Protein AF-A0A7J7M3V5-F1 (afdb_monomer_lite)

Structure (mmCIF, N/CA/C/O backbone):
data_AF-A0A7J7M3V5-F1
#
_entry.id   AF-A0A7J7M3V5-F1
#
loop_
_atom_site.group_PDB
_atom_site.id
_atom_site.type_symbol
_atom_site.label_atom_id
_atom_site.label_alt_id
_atom_site.label_comp_id
_atom_site.label_asym_id
_atom_site.label_entity_id
_atom_site.label_seq_id
_atom_site.pdbx_PDB_ins_code
_atom_site.Cartn_x
_atom_site.Cartn_y
_atom_site.Cartn_z
_atom_site.occupancy
_atom_site.B_iso_or_equiv
_atom_site.auth_seq_id
_atom_site.auth_comp_id
_atom_site.auth_asym_id
_atom_site.auth_atom_id
_atom_site.pdbx_PDB_model_num
ATOM 1 N N . MET A 1 1 ? 12.746 -16.250 0.174 1.00 88.12 1 MET A N 1
ATOM 2 C CA . MET A 1 1 ? 12.420 -16.765 -1.182 1.00 88.12 1 MET A CA 1
ATOM 3 C C . MET A 1 1 ? 11.625 -15.703 -1.936 1.00 88.12 1 MET A C 1
ATOM 5 O O . MET A 1 1 ? 10.812 -15.040 -1.301 1.00 88.12 1 MET A O 1
ATOM 9 N N . ARG A 1 2 ? 11.863 -15.506 -3.244 1.00 88.88 2 ARG A N 1
ATOM 10 C CA . ARG A 1 2 ? 11.022 -14.647 -4.104 1.00 88.88 2 ARG A CA 1
ATOM 11 C C . ARG A 1 2 ? 9.943 -15.511 -4.752 1.00 88.88 2 ARG A C 1
ATOM 13 O O . ARG A 1 2 ? 10.275 -16.539 -5.335 1.00 88.88 2 ARG A O 1
ATOM 20 N N . VAL A 1 3 ? 8.685 -15.106 -4.641 1.00 92.25 3 VAL A N 1
ATOM 21 C CA . VAL A 1 3 ? 7.525 -15.837 -5.170 1.00 92.25 3 VAL A CA 1
ATOM 22 C C . VAL A 1 3 ? 6.591 -14.893 -5.923 1.00 92.25 3 VAL A C 1
ATOM 24 O O . VAL A 1 3 ? 6.735 -13.673 -5.834 1.00 92.25 3 VAL A O 1
ATOM 27 N N . CYS A 1 4 ? 5.649 -15.468 -6.675 1.00 93.62 4 CYS A N 1
ATOM 28 C CA . CYS A 1 4 ? 4.628 -14.745 -7.441 1.00 93.62 4 CYS A CA 1
ATOM 29 C C . CYS A 1 4 ? 5.194 -13.557 -8.249 1.00 93.62 4 CYS A C 1
ATOM 31 O O . CYS A 1 4 ? 4.749 -12.419 -8.043 1.00 93.62 4 CYS A O 1
ATOM 33 N N . PRO A 1 5 ? 6.212 -13.791 -9.107 1.00 95.12 5 PRO A N 1
ATOM 34 C CA . PRO A 1 5 ? 6.743 -12.737 -9.947 1.00 95.12 5 PRO A CA 1
ATOM 35 C C . PRO A 1 5 ? 5.681 -12.280 -10.945 1.00 95.12 5 PRO A C 1
ATOM 37 O O . PRO A 1 5 ? 4.891 -13.083 -11.448 1.00 95.12 5 PRO A O 1
ATOM 40 N N . ASP A 1 6 ? 5.697 -10.990 -11.242 1.00 95.00 6 ASP A N 1
ATOM 41 C CA . ASP A 1 6 ? 4.875 -10.404 -12.289 1.00 95.00 6 ASP A CA 1
ATOM 42 C C . ASP A 1 6 ? 5.681 -9.355 -13.048 1.00 95.00 6 ASP A C 1
ATOM 44 O O . ASP A 1 6 ? 6.531 -8.674 -12.465 1.00 95.00 6 ASP A O 1
ATOM 48 N N . PHE A 1 7 ? 5.452 -9.267 -14.355 1.00 94.31 7 PHE A N 1
ATOM 49 C CA . PHE A 1 7 ? 6.226 -8.406 -15.238 1.00 94.31 7 PHE A CA 1
ATOM 50 C C . PHE A 1 7 ? 5.337 -7.830 -16.329 1.00 94.31 7 PHE A C 1
ATOM 52 O O . PHE A 1 7 ? 4.776 -8.579 -17.129 1.00 94.31 7 PHE A O 1
ATOM 59 N N . PHE A 1 8 ? 5.195 -6.508 -16.353 1.00 92.75 8 PHE A N 1
ATOM 60 C CA . PHE A 1 8 ? 4.303 -5.842 -17.298 1.00 92.75 8 PHE A CA 1
ATOM 61 C C . PHE A 1 8 ? 4.799 -4.439 -17.675 1.00 92.75 8 PHE A C 1
ATOM 63 O O . PHE A 1 8 ? 5.537 -3.805 -16.910 1.00 92.75 8 PHE A O 1
ATOM 70 N N . PRO A 1 9 ? 4.426 -3.945 -18.869 1.00 93.12 9 PRO A N 1
ATOM 71 C CA . PRO A 1 9 ? 4.760 -2.602 -19.304 1.00 93.12 9 PRO A CA 1
ATOM 72 C C . PRO A 1 9 ? 3.818 -1.558 -18.695 1.00 93.12 9 PRO A C 1
ATOM 74 O O . PRO A 1 9 ? 2.631 -1.794 -18.477 1.00 93.12 9 PRO A O 1
ATOM 77 N N . ALA A 1 10 ? 4.351 -0.360 -18.483 1.00 90.56 10 ALA A N 1
ATOM 78 C CA . ALA A 1 10 ? 3.613 0.820 -18.065 1.00 90.56 10 ALA A CA 1
ATOM 79 C C . ALA A 1 10 ? 3.991 2.010 -18.954 1.00 90.56 10 ALA A C 1
ATOM 81 O O . ALA A 1 10 ? 5.170 2.259 -19.229 1.00 90.56 10 ALA A O 1
ATOM 82 N N . SER A 1 11 ? 2.984 2.758 -19.399 1.00 88.88 11 SER A N 1
ATOM 83 C CA . SER A 1 11 ? 3.183 3.981 -20.176 1.00 88.88 11 SER A CA 1
ATOM 84 C C . SER A 1 11 ? 3.725 5.098 -19.288 1.00 88.88 11 SER A C 1
ATOM 86 O O . SER A 1 11 ? 3.280 5.277 -18.156 1.00 88.88 11 SER A O 1
ATOM 88 N N . ILE A 1 12 ? 4.667 5.889 -19.806 1.00 88.50 12 ILE A N 1
ATOM 89 C CA . ILE A 1 12 ? 5.134 7.102 -19.113 1.00 88.50 12 ILE A CA 1
ATOM 90 C C . ILE A 1 12 ? 4.220 8.310 -19.358 1.00 88.50 12 ILE A C 1
ATOM 92 O O . ILE A 1 12 ? 4.382 9.333 -18.700 1.00 88.50 12 ILE A O 1
ATOM 96 N N . ILE A 1 13 ? 3.306 8.207 -20.328 1.00 88.00 13 ILE A N 1
ATOM 97 C CA . ILE A 1 13 ? 2.474 9.321 -20.807 1.00 88.00 13 ILE A CA 1
ATOM 98 C C . ILE A 1 13 ? 1.013 9.135 -20.383 1.00 88.00 13 ILE A C 1
ATOM 100 O O . ILE A 1 13 ? 0.341 10.103 -20.043 1.00 88.00 13 ILE A O 1
ATOM 104 N N . SER A 1 14 ? 0.514 7.897 -20.394 1.00 85.44 14 SER A N 1
ATOM 105 C CA . SER A 1 14 ? -0.897 7.578 -20.152 1.00 85.44 14 SER A CA 1
ATOM 106 C C . SER A 1 14 ? -1.094 6.763 -18.879 1.00 85.44 14 SER A C 1
ATOM 108 O O . SER A 1 14 ? -0.263 5.930 -18.535 1.00 85.44 14 SER A O 1
ATOM 110 N N . LYS A 1 15 ? -2.255 6.925 -18.233 1.00 83.31 15 LYS A N 1
ATOM 111 C CA . LYS A 1 15 ? -2.687 6.083 -17.101 1.00 83.31 15 LYS A CA 1
ATOM 112 C C . LYS A 1 15 ? -3.289 4.734 -17.532 1.00 83.31 15 LYS A C 1
ATOM 114 O O . LYS A 1 15 ? -3.612 3.908 -16.685 1.00 83.31 15 LYS A O 1
ATOM 119 N N . LEU A 1 16 ? -3.468 4.522 -18.837 1.00 83.81 16 LEU A N 1
ATOM 120 C CA . LEU A 1 16 ? -4.043 3.298 -19.390 1.00 83.81 16 LEU A CA 1
ATOM 121 C C . LEU A 1 16 ? -3.074 2.117 -19.282 1.00 83.81 16 LEU A C 1
ATOM 123 O O . LEU A 1 16 ? -1.864 2.277 -19.461 1.00 83.81 16 LEU A O 1
ATOM 127 N N . GLY A 1 17 ? -3.637 0.935 -19.022 1.00 82.31 17 GLY A N 1
ATOM 128 C CA . GLY A 1 17 ? -2.907 -0.326 -19.088 1.00 82.31 17 GLY A CA 1
ATOM 129 C C . GLY A 1 17 ? -2.447 -0.621 -20.513 1.00 82.31 17 GLY A C 1
ATOM 130 O O . GLY A 1 17 ? -3.069 -0.183 -21.481 1.00 82.31 17 GLY A O 1
ATOM 131 N N . LEU A 1 18 ? -1.349 -1.358 -20.629 1.00 85.69 18 LEU A N 1
ATOM 132 C CA . LEU A 1 18 ? -0.790 -1.781 -21.903 1.00 85.69 18 LEU A CA 1
ATOM 133 C C . LEU A 1 18 ? -0.774 -3.303 -21.965 1.00 85.69 18 LEU A C 1
ATOM 135 O O . LEU A 1 18 ? -0.514 -3.967 -20.960 1.00 85.69 18 LEU A O 1
ATOM 139 N N . ASP A 1 19 ? -1.007 -3.834 -23.161 1.00 85.19 19 ASP A N 1
ATOM 140 C CA . ASP A 1 19 ? -0.731 -5.237 -23.432 1.00 85.19 19 ASP A CA 1
ATOM 141 C C . ASP A 1 19 ? 0.772 -5.520 -23.257 1.00 85.19 19 ASP A C 1
ATOM 143 O O . ASP A 1 19 ? 1.623 -4.667 -23.540 1.00 85.19 19 ASP A O 1
ATOM 147 N N . THR A 1 20 ? 1.112 -6.717 -22.781 1.00 83.81 20 THR A N 1
ATOM 148 C CA . THR A 1 20 ? 2.501 -7.100 -22.500 1.00 83.81 20 THR A CA 1
ATOM 149 C C . THR A 1 20 ? 3.368 -7.193 -23.756 1.00 83.81 20 THR A C 1
ATOM 151 O O . THR A 1 20 ? 4.592 -7.135 -23.643 1.00 83.81 20 THR A O 1
ATOM 154 N N . SER A 1 21 ? 2.769 -7.279 -24.948 1.00 84.00 21 SER A N 1
ATOM 155 C CA . SER A 1 21 ? 3.477 -7.294 -26.228 1.00 84.00 21 SER A CA 1
ATOM 156 C C . SER A 1 21 ? 3.870 -5.903 -26.737 1.00 84.00 21 SER A C 1
ATOM 158 O O . SER A 1 21 ? 4.527 -5.803 -27.775 1.00 84.00 21 SER A O 1
ATOM 160 N N . VAL A 1 22 ? 3.438 -4.819 -26.081 1.00 86.12 22 VAL A N 1
ATOM 161 C CA . VAL A 1 22 ? 3.719 -3.451 -26.539 1.00 86.12 22 VAL A CA 1
ATOM 162 C C . VAL A 1 22 ? 5.201 -3.128 -26.353 1.00 86.12 22 VAL A C 1
ATOM 164 O O . VAL A 1 22 ? 5.742 -3.242 -25.257 1.00 86.12 22 VAL A O 1
ATOM 167 N N . ILE A 1 23 ? 5.847 -2.653 -27.422 1.00 84.19 23 ILE A N 1
ATOM 168 C CA . ILE A 1 23 ? 7.249 -2.217 -27.419 1.00 84.19 23 ILE A CA 1
ATOM 169 C C . ILE A 1 23 ? 7.314 -0.770 -27.908 1.00 84.19 23 ILE A C 1
ATOM 171 O O . ILE A 1 23 ? 6.873 -0.457 -29.012 1.00 84.19 23 ILE A O 1
ATOM 175 N N . SER A 1 24 ? 7.857 0.131 -27.087 1.00 85.19 24 SER A N 1
ATOM 176 C CA . SER A 1 24 ? 7.976 1.559 -27.406 1.00 85.19 24 SER A CA 1
ATOM 177 C C . SER A 1 24 ? 9.103 2.218 -26.601 1.00 85.19 24 SER A C 1
ATOM 179 O O . SER A 1 24 ? 9.568 1.687 -25.596 1.00 85.19 24 SER A O 1
ATOM 181 N N . SER A 1 25 ? 9.558 3.398 -27.020 1.00 85.50 25 SER A N 1
ATOM 182 C CA . SER A 1 25 ? 10.456 4.233 -26.210 1.00 85.50 25 SER A CA 1
ATOM 183 C C . SER A 1 25 ? 9.728 4.930 -25.053 1.00 85.50 25 SER A C 1
ATOM 185 O O . SER A 1 25 ? 10.364 5.365 -24.096 1.00 85.50 25 SER A O 1
ATOM 187 N N . SER A 1 26 ? 8.397 5.022 -25.117 1.00 90.62 26 SER A N 1
ATOM 188 C CA . SER A 1 26 ? 7.552 5.665 -24.102 1.00 90.62 26 SER A CA 1
ATOM 189 C C . SER A 1 26 ? 7.003 4.692 -23.052 1.00 90.62 26 SER A C 1
ATOM 191 O O . SER A 1 26 ? 6.038 5.016 -22.358 1.00 90.62 26 SER A O 1
ATOM 193 N N . ILE A 1 27 ? 7.596 3.503 -22.922 1.00 92.44 27 ILE A N 1
ATOM 194 C CA . ILE A 1 27 ? 7.217 2.523 -21.900 1.00 92.44 27 ILE A CA 1
ATOM 195 C C . ILE A 1 27 ? 8.363 2.268 -20.930 1.00 92.44 27 ILE A C 1
ATOM 197 O O . ILE A 1 27 ? 9.543 2.289 -21.281 1.00 92.44 27 ILE A O 1
ATOM 201 N N . LYS A 1 28 ? 7.991 1.988 -19.689 1.00 93.62 28 LYS A N 1
ATOM 202 C CA . LYS A 1 28 ? 8.854 1.353 -18.697 1.00 93.62 28 LYS A CA 1
ATOM 203 C C . LYS A 1 28 ? 8.293 -0.020 -18.383 1.00 93.62 28 LYS A C 1
ATOM 205 O O . LYS A 1 28 ? 7.146 -0.310 -18.701 1.00 93.62 28 LYS A O 1
ATOM 210 N N . HIS A 1 29 ? 9.113 -0.856 -17.772 1.00 94.00 29 HIS A N 1
ATOM 211 C CA . HIS A 1 29 ? 8.675 -2.154 -17.290 1.00 94.00 29 HIS A CA 1
ATOM 212 C C . HIS A 1 29 ? 8.703 -2.165 -15.778 1.00 94.00 29 HIS A C 1
ATOM 214 O O . HIS A 1 29 ? 9.618 -1.612 -15.159 1.00 94.00 29 HIS A O 1
ATOM 220 N N . GLU A 1 30 ? 7.700 -2.806 -15.208 1.00 93.94 30 GLU A N 1
ATOM 221 C CA . GLU A 1 30 ? 7.624 -3.067 -13.789 1.00 93.94 30 GLU A CA 1
ATOM 222 C C . GLU A 1 30 ? 7.911 -4.541 -13.539 1.00 93.94 30 GLU A C 1
ATOM 224 O O . GLU A 1 30 ? 7.288 -5.413 -14.140 1.00 93.94 30 GLU A O 1
ATOM 229 N N . LEU A 1 31 ? 8.877 -4.814 -12.664 1.00 94.25 31 LEU A N 1
ATOM 230 C CA . LEU A 1 31 ? 9.130 -6.153 -12.148 1.00 94.25 31 LEU A CA 1
ATOM 231 C C . LEU A 1 31 ? 8.701 -6.191 -10.693 1.00 94.25 31 LEU A C 1
ATOM 233 O O . LEU A 1 31 ? 9.311 -5.530 -9.845 1.00 94.25 31 LEU A O 1
ATOM 237 N N . LYS A 1 32 ? 7.687 -7.004 -10.419 1.00 94.50 32 LYS A N 1
ATOM 238 C CA . LYS A 1 32 ? 7.135 -7.214 -9.091 1.00 94.50 32 LYS A CA 1
ATOM 239 C C . LYS A 1 32 ? 7.456 -8.612 -8.586 1.00 94.50 32 LYS A C 1
ATOM 241 O O . LYS A 1 32 ? 7.406 -9.584 -9.334 1.00 94.50 32 LYS A O 1
ATOM 246 N N . VAL A 1 33 ? 7.746 -8.716 -7.292 1.00 93.56 33 VAL A N 1
ATOM 247 C CA . VAL A 1 33 ? 7.926 -9.979 -6.571 1.00 93.56 33 VAL A CA 1
ATOM 248 C C . VAL A 1 33 ? 7.316 -9.904 -5.175 1.00 93.56 33 VAL A C 1
ATOM 250 O O . VAL A 1 33 ? 7.278 -8.846 -4.546 1.00 93.56 33 VAL A O 1
ATOM 253 N N . SER A 1 34 ? 6.881 -11.045 -4.658 1.00 93.50 34 SER A N 1
ATOM 254 C CA . SER A 1 34 ? 6.509 -11.201 -3.253 1.00 93.50 34 SER A CA 1
ATOM 255 C C . SER A 1 34 ? 7.666 -11.864 -2.502 1.00 93.50 34 SER A C 1
ATOM 257 O O . SER A 1 34 ? 8.244 -12.847 -2.972 1.00 93.50 34 SER A O 1
ATOM 259 N N . LEU A 1 35 ? 8.037 -11.328 -1.341 1.00 91.06 35 LEU A N 1
ATOM 260 C CA . LEU A 1 35 ? 9.089 -11.889 -0.496 1.00 91.06 35 LEU A CA 1
ATOM 261 C C . LEU A 1 35 ? 8.460 -12.744 0.604 1.00 91.06 35 LEU A C 1
ATOM 263 O O . LEU A 1 35 ? 7.654 -12.265 1.400 1.00 91.06 35 LEU A O 1
ATOM 267 N N . ASP A 1 36 ? 8.784 -14.033 0.609 1.00 88.44 36 ASP A N 1
ATOM 268 C CA . ASP A 1 36 ? 8.169 -15.021 1.504 1.00 88.44 36 ASP A CA 1
ATOM 269 C C . ASP A 1 36 ? 8.552 -14.848 2.983 1.00 88.44 36 ASP A C 1
ATOM 271 O O . ASP A 1 36 ? 7.752 -15.119 3.872 1.00 88.44 36 ASP A O 1
ATOM 275 N N . ASP A 1 37 ? 9.749 -14.332 3.243 1.00 87.69 37 ASP A N 1
ATOM 276 C CA . ASP A 1 37 ? 10.282 -14.063 4.583 1.00 87.69 37 ASP A CA 1
ATOM 277 C C . ASP A 1 37 ? 9.561 -12.905 5.286 1.00 87.69 37 ASP A C 1
ATOM 279 O O . ASP A 1 37 ? 9.252 -12.976 6.471 1.00 87.69 37 ASP A O 1
ATOM 283 N N . THR A 1 38 ? 9.272 -11.838 4.548 1.00 88.12 38 THR A N 1
ATOM 284 C CA . THR A 1 38 ? 8.644 -10.625 5.078 1.00 88.12 38 THR A CA 1
ATOM 285 C C . THR A 1 38 ? 7.141 -10.575 4.849 1.00 88.12 38 THR A C 1
ATOM 287 O O . THR A 1 38 ? 6.496 -9.657 5.352 1.00 88.12 38 THR A O 1
ATOM 290 N N . LYS A 1 39 ? 6.593 -11.524 4.075 1.00 91.31 39 LYS A N 1
ATOM 291 C CA . LYS A 1 39 ? 5.188 -11.559 3.638 1.00 91.31 39 LYS A CA 1
ATOM 292 C C . LYS A 1 39 ? 4.729 -10.222 3.041 1.00 91.31 39 LYS A C 1
ATOM 294 O O . LYS A 1 39 ? 3.614 -9.770 3.273 1.00 91.31 39 LYS A O 1
ATOM 299 N N . ARG A 1 40 ? 5.616 -9.579 2.275 1.00 90.88 40 ARG A N 1
ATOM 300 C CA . ARG A 1 40 ? 5.407 -8.271 1.633 1.00 90.88 40 ARG A CA 1
ATO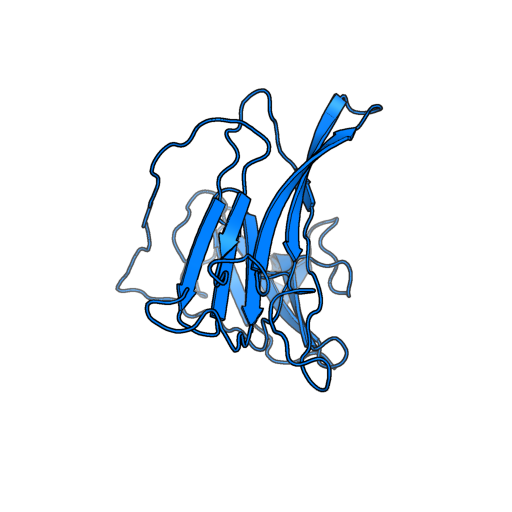M 301 C C . ARG A 1 40 ? 5.726 -8.336 0.150 1.00 90.88 40 ARG A C 1
ATOM 303 O O . ARG A 1 40 ? 6.481 -9.201 -0.296 1.00 90.88 40 ARG A O 1
ATOM 310 N N . GLU A 1 41 ? 5.181 -7.389 -0.600 1.00 91.56 41 GLU A N 1
ATOM 311 C CA . GLU A 1 41 ? 5.383 -7.287 -2.044 1.00 91.56 41 GLU A CA 1
ATOM 312 C C . GLU A 1 41 ? 6.134 -6.028 -2.413 1.00 91.56 41 GLU A C 1
ATOM 314 O O . GLU A 1 41 ? 5.887 -4.957 -1.860 1.00 91.56 41 GLU A O 1
ATOM 319 N N . TYR A 1 42 ? 7.047 -6.182 -3.361 1.00 92.62 42 TYR A N 1
ATOM 320 C CA . TYR A 1 42 ? 7.920 -5.119 -3.808 1.00 92.62 42 TYR A CA 1
ATOM 321 C C . TYR A 1 42 ? 7.923 -5.088 -5.319 1.00 92.62 42 TYR A C 1
ATOM 323 O O . TYR A 1 42 ? 7.881 -6.132 -5.974 1.00 92.62 42 TYR A O 1
ATOM 331 N N . TYR A 1 43 ? 8.018 -3.889 -5.864 1.00 93.19 43 TYR A N 1
ATOM 332 C CA . TYR A 1 43 ? 8.183 -3.700 -7.288 1.00 93.19 43 TYR A CA 1
ATOM 333 C C . TYR A 1 43 ? 9.342 -2.757 -7.570 1.00 93.19 43 TYR A C 1
ATOM 335 O O . TYR A 1 43 ? 9.723 -1.902 -6.763 1.00 93.19 43 TYR A O 1
ATOM 343 N N . THR A 1 44 ? 9.908 -2.939 -8.752 1.00 94.38 44 THR A N 1
ATOM 344 C CA . THR A 1 44 ? 10.913 -2.051 -9.315 1.00 94.38 44 THR A CA 1
ATOM 345 C C . THR A 1 44 ? 10.454 -1.573 -10.675 1.00 94.38 44 THR A C 1
ATOM 347 O O . THR A 1 44 ? 9.789 -2.316 -11.389 1.00 94.38 44 THR A O 1
ATOM 350 N N . ILE A 1 45 ? 10.840 -0.351 -11.033 1.00 93.25 45 ILE A N 1
ATOM 351 C CA . ILE A 1 45 ? 10.575 0.214 -12.357 1.00 93.25 45 ILE A CA 1
ATOM 352 C C . ILE A 1 45 ? 11.903 0.330 -13.097 1.00 93.25 45 ILE A C 1
ATOM 354 O O . ILE A 1 45 ? 12.884 0.849 -12.554 1.00 93.25 45 ILE A O 1
ATOM 358 N N . GLY A 1 46 ? 11.932 -0.109 -14.350 1.00 93.38 46 GLY A N 1
ATOM 359 C CA . GLY A 1 46 ? 13.153 -0.174 -15.137 1.00 93.38 46 GLY A CA 1
ATOM 360 C C . GLY A 1 46 ? 12.922 -0.235 -16.639 1.00 93.38 46 GLY A C 1
ATOM 361 O O . GLY A 1 46 ? 11.825 0.011 -17.144 1.00 93.38 46 GLY A O 1
ATOM 362 N N . ILE A 1 47 ? 14.003 -0.544 -17.350 1.00 93.50 47 ILE A N 1
ATOM 363 C CA . ILE A 1 47 ? 14.023 -0.704 -18.805 1.00 93.50 47 ILE A CA 1
ATOM 364 C C . ILE A 1 47 ? 14.246 -2.179 -19.117 1.00 93.50 47 ILE A C 1
ATOM 366 O O . ILE A 1 47 ? 15.140 -2.813 -18.550 1.00 93.50 47 ILE A O 1
ATOM 370 N N . TYR A 1 48 ? 13.450 -2.710 -20.040 1.00 93.81 48 TYR A N 1
ATOM 371 C CA . TYR A 1 48 ? 13.609 -4.059 -20.558 1.00 93.81 48 TYR A CA 1
ATOM 372 C C . TYR A 1 48 ? 14.212 -4.022 -21.958 1.00 93.81 48 TYR A C 1
ATOM 374 O O . TYR A 1 48 ? 13.690 -3.381 -22.868 1.00 93.81 48 TYR A O 1
ATOM 382 N N . TYR A 1 49 ? 15.342 -4.702 -22.123 1.00 92.31 49 TYR A N 1
ATOM 383 C CA . TYR A 1 49 ? 16.037 -4.831 -23.394 1.00 92.31 49 TYR A CA 1
ATOM 384 C C . TYR A 1 49 ? 15.658 -6.164 -24.040 1.00 92.31 49 TYR A C 1
ATOM 386 O O . TYR A 1 49 ? 16.348 -7.158 -23.822 1.00 92.31 49 TYR A O 1
ATOM 394 N N . HIS A 1 50 ? 14.602 -6.168 -24.858 1.00 89.88 50 HIS A N 1
ATOM 395 C CA . HIS A 1 50 ? 14.047 -7.371 -25.500 1.00 89.88 50 HIS A CA 1
ATOM 396 C C . HIS A 1 50 ? 15.102 -8.226 -26.222 1.00 89.88 50 HIS A C 1
ATOM 398 O O . HIS A 1 50 ? 15.140 -9.437 -26.053 1.00 89.88 50 HIS A O 1
ATOM 404 N N . VAL A 1 51 ? 16.022 -7.600 -26.970 1.00 91.88 51 VAL A N 1
ATOM 405 C CA . VAL A 1 51 ? 17.079 -8.316 -27.719 1.00 91.88 51 VAL A CA 1
ATOM 406 C C . VAL A 1 51 ? 18.040 -9.073 -26.796 1.00 91.88 51 VAL A C 1
ATOM 408 O O . VAL A 1 51 ? 18.571 -10.112 -27.170 1.00 91.88 51 VAL A O 1
ATOM 411 N N . LYS A 1 52 ? 18.292 -8.541 -25.596 1.00 94.69 52 LYS A N 1
ATOM 412 C CA . LYS A 1 52 ? 19.221 -9.128 -24.618 1.00 94.69 52 LYS A CA 1
ATOM 413 C C . LYS A 1 52 ? 18.504 -9.954 -23.551 1.00 94.69 52 LYS A C 1
ATOM 415 O O . LYS A 1 52 ? 19.178 -10.421 -22.640 1.00 94.69 52 LYS A O 1
ATOM 420 N N . ASP A 1 53 ? 17.175 -10.027 -23.626 1.00 93.94 53 ASP A N 1
ATOM 421 C CA . ASP A 1 53 ? 16.290 -10.553 -22.590 1.00 93.94 53 ASP A CA 1
ATOM 422 C C . ASP A 1 53 ? 16.707 -10.114 -21.173 1.00 93.94 53 ASP A C 1
ATOM 424 O O . ASP A 1 53 ? 16.949 -10.909 -20.266 1.00 93.94 53 ASP A O 1
ATOM 428 N N . LYS A 1 54 ? 16.906 -8.799 -21.004 1.00 95.25 54 LYS A N 1
ATOM 429 C CA . LYS A 1 54 ? 17.481 -8.239 -19.775 1.00 95.25 54 LYS A CA 1
ATOM 430 C C . LYS A 1 54 ? 16.669 -7.072 -19.249 1.00 95.25 54 LYS A C 1
ATOM 432 O O . LYS A 1 54 ? 16.552 -6.040 -19.909 1.00 95.25 54 LYS A O 1
ATOM 437 N N . TYR A 1 55 ? 16.191 -7.205 -18.017 1.00 94.38 55 TYR A N 1
ATOM 438 C CA . TYR A 1 55 ? 15.606 -6.114 -17.246 1.00 94.38 55 TYR A CA 1
ATOM 439 C C . TYR A 1 55 ? 16.677 -5.402 -16.412 1.00 94.38 55 TYR A C 1
ATOM 441 O O . TYR A 1 55 ? 17.495 -6.044 -15.750 1.00 94.38 55 TYR A O 1
ATOM 449 N N . ILE A 1 56 ? 16.681 -4.069 -16.455 1.00 93.50 56 ILE A N 1
ATOM 450 C CA . ILE A 1 56 ? 17.573 -3.229 -15.654 1.00 93.50 56 ILE A CA 1
ATOM 451 C C . ILE A 1 56 ? 16.714 -2.245 -14.848 1.00 93.50 56 ILE A C 1
ATOM 453 O O . ILE A 1 56 ? 16.106 -1.355 -15.455 1.00 93.50 56 ILE A O 1
ATOM 457 N N . PRO A 1 57 ? 16.650 -2.376 -13.507 1.00 93.12 57 PRO A N 1
ATOM 458 C CA . PRO A 1 57 ? 15.923 -1.432 -12.669 1.00 93.12 57 PRO A CA 1
ATOM 459 C C . PRO A 1 57 ? 16.575 -0.049 -12.740 1.00 93.12 57 PRO A C 1
ATOM 461 O O . PRO A 1 57 ? 17.795 0.084 -12.863 1.00 93.12 57 PRO A O 1
ATOM 464 N N . HIS A 1 58 ? 15.756 0.995 -12.664 1.00 90.12 58 HIS A N 1
ATOM 465 C CA . HIS A 1 58 ? 16.249 2.365 -12.636 1.00 90.12 58 HIS A CA 1
ATOM 466 C C . HIS A 1 58 ? 17.048 2.639 -11.352 1.00 90.12 58 HIS A C 1
ATOM 468 O O . HIS A 1 58 ? 16.807 2.026 -10.307 1.00 90.12 58 HIS A O 1
ATOM 474 N N . SER A 1 59 ? 17.969 3.604 -11.401 1.00 79.25 59 SER A N 1
ATOM 475 C CA . SER A 1 59 ? 18.704 4.037 -10.211 1.00 79.25 59 SER A CA 1
ATOM 476 C C . SER A 1 59 ? 17.733 4.465 -9.098 1.00 79.25 59 SER A C 1
ATOM 478 O O . SER A 1 59 ? 16.741 5.159 -9.340 1.00 79.25 59 SER A O 1
ATOM 480 N N . GLY A 1 60 ? 17.987 3.979 -7.878 1.00 75.12 60 GLY A N 1
ATOM 481 C CA . GLY A 1 60 ? 17.122 4.182 -6.708 1.00 75.12 60 GLY A CA 1
ATOM 482 C C . GLY A 1 60 ? 15.942 3.207 -6.581 1.00 75.12 60 GLY A C 1
ATOM 483 O O . GLY A 1 60 ? 15.256 3.226 -5.562 1.00 75.12 60 GLY A O 1
ATOM 484 N N . SER A 1 61 ? 15.705 2.334 -7.565 1.00 76.00 61 SER A N 1
ATOM 485 C CA . SER A 1 61 ? 14.677 1.293 -7.493 1.00 76.00 61 SER A CA 1
ATOM 486 C C . SER A 1 61 ? 15.262 -0.001 -6.918 1.00 76.00 61 SER A C 1
ATOM 488 O O . SER A 1 61 ? 15.759 -0.847 -7.658 1.00 76.00 61 SER A O 1
ATOM 490 N N . MET A 1 62 ? 15.227 -0.142 -5.592 1.00 75.62 62 MET A N 1
ATOM 491 C CA . MET A 1 62 ? 15.797 -1.297 -4.885 1.00 75.62 62 MET A CA 1
ATOM 492 C C . MET A 1 62 ? 14.854 -2.508 -4.902 1.00 75.62 62 MET A C 1
ATOM 494 O O . MET A 1 62 ? 13.647 -2.355 -4.739 1.00 75.62 62 MET A O 1
ATOM 498 N N . ASP A 1 63 ? 15.405 -3.713 -5.053 1.00 68.81 63 ASP A N 1
ATOM 499 C CA . ASP A 1 63 ? 14.675 -4.990 -5.141 1.00 68.81 63 ASP A CA 1
ATOM 500 C C . ASP A 1 63 ? 14.697 -5.800 -3.824 1.00 68.81 63 ASP A C 1
ATOM 502 O O . ASP A 1 63 ? 14.561 -7.029 -3.809 1.00 68.81 63 ASP A O 1
ATOM 506 N N . ASN A 1 64 ? 14.899 -5.109 -2.703 1.00 70.19 64 ASN A N 1
ATOM 507 C CA . ASN A 1 64 ? 14.995 -5.668 -1.356 1.00 70.19 64 ASN A CA 1
ATOM 508 C C . ASN A 1 64 ? 13.970 -5.001 -0.413 1.00 70.19 64 ASN A C 1
ATOM 510 O O . ASN A 1 64 ? 13.058 -4.309 -0.860 1.00 70.19 64 ASN A O 1
ATOM 514 N N . ASN A 1 65 ? 14.119 -5.175 0.904 1.00 71.31 65 ASN A N 1
ATOM 515 C CA . ASN A 1 65 ? 13.158 -4.676 1.898 1.00 71.31 65 ASN A CA 1
ATOM 516 C C . ASN A 1 65 ? 12.964 -3.146 1.924 1.00 71.31 65 ASN A C 1
ATOM 518 O O . ASN A 1 65 ? 11.990 -2.685 2.528 1.00 71.31 65 ASN A O 1
ATOM 522 N N . SER A 1 66 ? 13.846 -2.370 1.282 1.00 75.50 66 SER A N 1
ATOM 523 C CA . SER A 1 66 ? 13.710 -0.918 1.088 1.00 75.50 66 SER A CA 1
ATOM 524 C C . SER A 1 66 ? 13.117 -0.531 -0.273 1.00 75.50 66 SER A C 1
ATOM 526 O O . SER A 1 66 ? 13.064 0.651 -0.607 1.00 75.50 66 SER A O 1
ATOM 528 N N . GLY A 1 67 ? 12.679 -1.509 -1.069 1.00 80.69 67 GLY A N 1
ATOM 529 C CA . GLY A 1 67 ? 11.972 -1.292 -2.326 1.00 80.69 67 GLY A CA 1
ATOM 530 C C . GLY A 1 67 ? 10.583 -0.680 -2.137 1.00 80.69 67 GLY A C 1
ATOM 531 O O . GLY A 1 67 ? 10.027 -0.645 -1.035 1.00 80.69 67 GLY A O 1
ATOM 532 N N . ARG A 1 68 ? 10.002 -0.206 -3.242 1.00 88.38 68 ARG A N 1
ATOM 533 C CA . ARG A 1 68 ? 8.632 0.324 -3.257 1.00 88.38 68 ARG A CA 1
ATOM 534 C C . ARG A 1 68 ? 7.624 -0.814 -3.177 1.00 88.38 68 ARG A C 1
ATOM 536 O O . ARG A 1 68 ? 7.885 -1.900 -3.687 1.00 88.38 68 ARG A O 1
ATOM 543 N N . ARG A 1 69 ? 6.475 -0.549 -2.559 1.00 92.50 69 ARG A N 1
ATOM 544 C CA . ARG A 1 69 ? 5.371 -1.504 -2.399 1.00 92.50 69 ARG A CA 1
ATOM 545 C C . ARG A 1 69 ? 4.098 -0.905 -2.967 1.00 92.50 69 ARG A C 1
ATOM 547 O O . ARG A 1 69 ? 3.949 0.315 -2.944 1.00 92.50 69 ARG A O 1
ATOM 554 N N . TYR A 1 70 ? 3.195 -1.743 -3.466 1.00 92.69 70 TYR A N 1
ATOM 555 C CA . TYR A 1 70 ? 1.854 -1.273 -3.829 1.00 92.69 70 TYR A CA 1
ATOM 556 C C . TYR A 1 70 ? 1.062 -0.863 -2.594 1.00 92.69 70 TYR A C 1
ATOM 558 O O . TYR A 1 70 ? 0.378 0.153 -2.601 1.00 92.69 70 TYR A O 1
ATOM 566 N N . ASP A 1 71 ? 1.211 -1.643 -1.526 1.00 95.25 71 ASP A N 1
ATOM 567 C CA . ASP A 1 71 ? 0.490 -1.474 -0.279 1.00 95.25 71 ASP A CA 1
ATOM 568 C C . ASP A 1 71 ? 1.444 -1.668 0.907 1.00 95.25 71 ASP A C 1
ATOM 570 O O . ASP A 1 71 ? 2.349 -2.512 0.885 1.00 95.25 71 ASP A O 1
ATOM 574 N N . TYR A 1 72 ? 1.276 -0.835 1.929 1.00 93.94 72 TYR A N 1
ATOM 575 C CA . TYR A 1 72 ? 2.139 -0.794 3.106 1.00 93.94 72 TYR A CA 1
ATOM 576 C C . TYR A 1 72 ? 1.557 -1.529 4.321 1.00 93.94 72 TYR A C 1
ATOM 578 O O . TYR A 1 72 ? 2.187 -1.515 5.377 1.00 93.94 72 TYR A O 1
ATOM 586 N N . GLY A 1 73 ? 0.399 -2.176 4.176 1.00 93.88 73 GLY A N 1
ATOM 587 C CA . GLY A 1 73 ? -0.257 -3.020 5.169 1.00 93.88 73 GLY A CA 1
ATOM 588 C C . GLY A 1 73 ? -0.259 -4.512 4.807 1.00 93.88 73 GLY A C 1
ATOM 589 O O . GLY A 1 73 ? 0.773 -5.084 4.450 1.00 93.88 73 GLY A O 1
ATOM 590 N N . LYS A 1 74 ? -1.411 -5.172 4.978 1.00 93.69 74 LYS A N 1
ATOM 591 C CA . LYS A 1 74 ? -1.628 -6.618 4.794 1.00 93.69 74 LYS A CA 1
ATOM 592 C C . LYS A 1 74 ? -2.002 -6.935 3.342 1.00 93.69 74 LYS A C 1
ATOM 594 O O . LYS A 1 74 ? -3.174 -7.128 3.030 1.00 93.69 74 LYS A O 1
ATOM 599 N N . PHE A 1 75 ? -0.997 -7.022 2.473 1.00 94.00 75 PHE A N 1
ATOM 600 C CA . PHE A 1 75 ? -1.168 -7.267 1.038 1.00 94.00 75 PHE A CA 1
ATOM 601 C C . PHE A 1 75 ? -0.076 -8.203 0.500 1.00 94.00 75 PHE A C 1
ATOM 603 O O . PHE A 1 75 ? 1.113 -7.979 0.744 1.00 94.00 75 PHE A O 1
ATOM 610 N N . TYR A 1 76 ? -0.471 -9.279 -0.191 1.00 94.56 76 TYR A N 1
ATOM 611 C CA . TYR A 1 76 ? 0.450 -10.325 -0.638 1.00 94.56 76 TYR A CA 1
ATOM 612 C C . TYR A 1 76 ? -0.066 -11.114 -1.848 1.00 94.56 76 TYR A C 1
ATOM 614 O O . TYR A 1 76 ? -1.271 -11.231 -2.053 1.00 94.56 76 TYR A O 1
ATOM 622 N N . ALA A 1 77 ? 0.865 -11.710 -2.597 1.00 93.00 77 ALA A N 1
ATOM 623 C CA . ALA A 1 77 ? 0.632 -12.525 -3.790 1.00 93.00 77 ALA A CA 1
ATOM 624 C C . ALA A 1 77 ? -0.243 -11.856 -4.874 1.00 93.00 77 ALA A C 1
ATOM 626 O O . ALA A 1 77 ? -1.003 -12.531 -5.566 1.00 93.00 77 ALA A O 1
ATOM 627 N N . SER A 1 78 ? -0.122 -10.537 -5.057 1.00 92.44 78 SER A N 1
ATOM 628 C CA . SER A 1 78 ? -0.843 -9.813 -6.107 1.00 92.44 78 SER A CA 1
ATOM 629 C C . SER A 1 78 ? -0.420 -10.236 -7.511 1.00 92.44 78 SER A C 1
ATOM 631 O O . SER A 1 78 ? 0.718 -10.652 -7.751 1.00 92.44 78 SER A O 1
ATOM 633 N N . LYS A 1 79 ? -1.344 -10.098 -8.460 1.00 90.38 79 LYS A N 1
ATOM 634 C CA . LYS A 1 79 ? -1.089 -10.317 -9.878 1.00 90.38 79 LYS A CA 1
ATOM 635 C C . LYS A 1 79 ? -1.888 -9.320 -10.702 1.00 90.38 79 LYS A C 1
ATOM 637 O O . LYS A 1 79 ? -3.090 -9.165 -10.490 1.00 90.38 79 LYS A O 1
ATOM 642 N N . ALA A 1 80 ? -1.220 -8.654 -11.629 1.00 87.00 80 ALA A N 1
ATOM 643 C CA . ALA A 1 80 ? -1.853 -7.803 -12.609 1.00 87.00 80 ALA A CA 1
ATOM 644 C C . ALA A 1 80 ? -2.406 -8.651 -13.761 1.00 87.00 80 ALA A C 1
ATOM 646 O O . ALA A 1 80 ? -1.833 -9.662 -14.172 1.00 87.00 80 ALA A O 1
ATOM 647 N N . CYS A 1 81 ? -3.541 -8.220 -14.295 1.00 82.62 81 CYS A N 1
ATOM 648 C CA . CYS A 1 81 ? -4.072 -8.704 -15.559 1.00 82.62 81 CYS A CA 1
ATOM 649 C C . CYS A 1 81 ? -4.463 -7.496 -16.408 1.00 82.62 81 CYS A C 1
ATOM 651 O O . CYS A 1 81 ? -4.963 -6.495 -15.887 1.00 82.62 81 CYS A O 1
ATOM 653 N N . PHE A 1 82 ? -4.186 -7.581 -17.705 1.00 80.12 82 PHE A N 1
ATOM 654 C CA . PHE A 1 82 ? -4.632 -6.583 -18.664 1.00 80.12 82 PHE A CA 1
ATOM 655 C C . PHE A 1 82 ? -6.080 -6.894 -19.057 1.00 80.12 82 PHE A C 1
ATOM 657 O O . PHE A 1 82 ? -6.397 -8.024 -19.421 1.00 80.12 82 PHE A O 1
ATOM 664 N N . ASP A 1 83 ? -6.953 -5.898 -18.938 1.00 78.50 83 ASP A N 1
ATOM 665 C CA . ASP A 1 83 ? -8.365 -5.980 -19.312 1.00 78.50 83 ASP A CA 1
ATOM 666 C C . ASP A 1 83 ? -8.561 -5.144 -20.584 1.00 78.50 83 ASP A C 1
ATOM 668 O O . ASP A 1 83 ? -8.608 -3.914 -20.519 1.00 78.50 83 ASP A O 1
ATOM 672 N N . SER A 1 84 ? -8.626 -5.810 -21.743 1.00 74.56 84 SER A N 1
ATOM 673 C CA . SER A 1 84 ? -8.763 -5.161 -23.056 1.00 74.56 84 SER A CA 1
ATOM 674 C C . SER A 1 84 ? -10.085 -4.417 -23.220 1.00 74.56 84 SER A C 1
ATOM 676 O O . SER A 1 84 ? -10.166 -3.461 -23.991 1.00 74.56 84 SER A O 1
ATOM 678 N N . ASP A 1 85 ? -11.113 -4.838 -22.481 1.00 72.31 85 ASP A N 1
ATOM 679 C CA . ASP A 1 85 ? -12.479 -4.340 -22.621 1.00 72.31 85 ASP A CA 1
ATOM 680 C C . ASP A 1 85 ? -12.725 -3.109 -21.738 1.00 72.31 85 ASP A C 1
ATOM 682 O O . ASP A 1 85 ? -13.756 -2.437 -21.848 1.00 72.31 85 ASP A O 1
ATOM 686 N N . LYS A 1 86 ? -11.774 -2.780 -20.851 1.00 63.91 86 LYS A N 1
ATOM 687 C CA . LYS A 1 86 ? -11.845 -1.626 -19.953 1.00 63.91 86 LYS A CA 1
ATOM 688 C C . LYS A 1 86 ? -10.544 -0.836 -19.950 1.00 63.91 86 LYS A C 1
ATOM 690 O O . LYS A 1 86 ? -9.669 -1.030 -19.108 1.00 63.91 86 LYS A O 1
ATOM 695 N N . ASN A 1 87 ? -10.514 0.205 -20.777 1.00 54.81 87 ASN A N 1
ATOM 696 C CA . ASN A 1 87 ? -9.611 1.337 -20.585 1.00 54.81 87 ASN A CA 1
ATOM 697 C C . ASN A 1 87 ? -10.005 2.074 -19.293 1.00 54.81 87 ASN A C 1
ATOM 699 O O . ASN A 1 87 ? -10.919 2.898 -19.275 1.00 54.81 87 ASN A O 1
ATOM 703 N N . ARG A 1 88 ? -9.382 1.702 -18.168 1.00 49.62 88 ARG A N 1
ATOM 704 C CA . ARG A 1 88 ? -9.692 2.257 -16.844 1.00 49.62 88 ARG A CA 1
ATOM 705 C C . ARG A 1 88 ? -9.249 3.721 -16.741 1.00 49.62 88 ARG A C 1
ATOM 707 O O . ARG A 1 88 ? -8.120 4.004 -16.364 1.00 49.62 88 ARG A O 1
ATOM 714 N N . GLU A 1 89 ? -10.190 4.637 -16.930 1.00 42.78 89 GLU A N 1
ATOM 715 C CA . GLU A 1 89 ? -10.219 5.914 -16.216 1.00 42.78 89 GLU A CA 1
ATOM 716 C C . GLU A 1 89 ? -11.434 5.910 -15.285 1.00 42.78 89 GLU A C 1
ATOM 718 O O . GLU A 1 89 ? -12.583 5.846 -15.717 1.00 42.78 89 GLU A O 1
ATOM 723 N N . LYS A 1 90 ? -11.189 5.929 -13.974 1.00 40.84 90 LYS A N 1
ATOM 724 C CA . LYS A 1 90 ? -12.221 6.251 -12.985 1.00 40.84 90 LYS A CA 1
ATOM 725 C C . LYS A 1 90 ? -11.649 7.274 -12.023 1.00 40.84 90 LYS A C 1
ATOM 727 O O . LYS A 1 90 ? -11.056 6.917 -11.009 1.00 40.84 90 LYS A O 1
ATOM 732 N N . GLU A 1 91 ? -11.837 8.546 -12.350 1.00 35.19 91 GLU A N 1
ATOM 733 C CA . GLU A 1 91 ? -11.634 9.623 -11.392 1.00 35.19 91 GLU A CA 1
ATOM 734 C C . GLU A 1 91 ? -12.829 9.666 -10.439 1.00 35.19 91 GLU A C 1
ATOM 736 O O . GLU A 1 91 ? -13.966 9.917 -10.833 1.00 35.19 91 GLU A O 1
ATOM 741 N N . ALA A 1 92 ? -12.575 9.399 -9.163 1.00 35.78 92 ALA A N 1
ATOM 742 C CA . ALA A 1 92 ? -13.519 9.685 -8.095 1.00 35.78 92 ALA A CA 1
ATOM 743 C C . ALA A 1 92 ? -12.895 10.773 -7.222 1.00 35.78 92 ALA A C 1
ATOM 745 O O . ALA A 1 92 ? -12.166 10.469 -6.281 1.00 35.78 92 ALA A O 1
ATOM 746 N N . SER A 1 93 ? -13.157 12.040 -7.556 1.00 36.38 93 SER A N 1
ATOM 747 C CA . SER A 1 93 ? -12.697 13.187 -6.770 1.00 36.38 93 SER A CA 1
ATOM 748 C C . SER A 1 93 ? -13.882 14.035 -6.311 1.00 36.38 93 SER A C 1
ATOM 750 O O . SER A 1 93 ? -14.633 14.588 -7.115 1.00 36.38 93 SER A O 1
ATOM 752 N N . LYS A 1 94 ? -14.046 14.154 -4.990 1.00 37.31 94 LYS A N 1
ATOM 753 C CA . LYS A 1 94 ? -14.776 15.256 -4.351 1.00 37.31 94 LYS A CA 1
ATOM 754 C C . LYS A 1 94 ? -13.785 16.024 -3.478 1.00 37.31 94 LYS A C 1
ATOM 756 O O . LYS A 1 94 ? -12.963 15.427 -2.791 1.00 37.31 94 LYS A O 1
ATOM 761 N N . ARG A 1 95 ? -13.851 17.357 -3.541 1.00 36.62 95 ARG A N 1
ATOM 762 C CA . ARG A 1 95 ? -12.867 18.278 -2.948 1.00 36.62 95 ARG A CA 1
ATOM 763 C C . ARG A 1 95 ? -13.128 18.469 -1.448 1.00 36.62 95 ARG A C 1
ATOM 765 O O . ARG A 1 95 ? -14.247 18.809 -1.078 1.00 36.62 95 ARG A O 1
ATOM 772 N N . GLY A 1 96 ? -12.088 18.331 -0.623 1.00 39.53 96 GLY A N 1
ATOM 773 C CA . GLY A 1 96 ? -12.073 18.694 0.804 1.00 39.53 96 GLY A CA 1
ATOM 774 C C . GLY A 1 96 ? -11.077 19.823 1.126 1.00 39.53 96 GLY A C 1
ATOM 775 O O . GLY A 1 96 ? -10.288 20.225 0.264 1.00 39.53 96 GLY A O 1
ATOM 776 N N . SER A 1 97 ? -11.145 20.363 2.347 1.00 35.38 97 SER A N 1
ATOM 777 C CA . SER A 1 97 ? -10.349 21.502 2.857 1.00 35.38 97 SER A CA 1
ATOM 778 C C . SER A 1 97 ? -9.270 21.056 3.865 1.00 35.38 97 SER A C 1
ATOM 780 O O . SER A 1 97 ? -9.384 19.988 4.454 1.00 35.38 97 SER A O 1
ATOM 782 N N . VAL A 1 98 ? -8.227 21.877 4.051 1.00 39.91 98 VAL A N 1
ATOM 783 C CA . VAL A 1 98 ? -6.948 21.553 4.726 1.00 39.91 98 VAL A CA 1
ATOM 784 C C . VAL A 1 98 ? -6.998 21.711 6.261 1.00 39.91 98 VAL A C 1
ATOM 786 O O . VAL A 1 98 ? -7.454 22.734 6.761 1.00 39.91 98 VAL A O 1
ATOM 789 N N . GLY A 1 99 ? -6.446 20.730 6.988 1.00 40.78 99 GLY A N 1
ATOM 790 C CA . GLY A 1 99 ? -6.157 20.698 8.438 1.00 40.78 99 GLY A CA 1
ATOM 791 C C . GLY A 1 99 ? -5.370 19.414 8.783 1.00 40.78 99 GLY A C 1
ATOM 792 O O . GLY A 1 99 ? -5.041 18.676 7.857 1.00 40.78 99 GLY A O 1
ATOM 793 N N . PRO A 1 100 ? -5.039 19.068 10.042 1.00 47.78 100 PRO A N 1
ATOM 794 C CA . PRO A 1 100 ? -4.767 17.668 10.372 1.00 47.78 100 PRO A CA 1
ATOM 795 C C . PRO A 1 100 ? -6.085 16.899 10.203 1.00 47.78 100 PRO A C 1
ATOM 797 O O . PRO A 1 100 ? -6.940 16.916 11.083 1.00 47.78 100 PRO A O 1
ATOM 800 N N . PHE A 1 101 ? -6.297 16.318 9.025 1.00 66.81 101 PHE A N 1
ATOM 801 C CA . PHE A 1 101 ? -7.505 15.569 8.700 1.00 66.81 101 PHE A CA 1
ATOM 802 C C . PHE A 1 101 ? -7.188 14.073 8.713 1.00 66.81 101 PHE A C 1
ATOM 804 O O . PHE A 1 101 ? -6.108 13.615 8.328 1.00 66.81 101 PHE A O 1
ATOM 811 N N . GLY A 1 102 ? -8.156 13.314 9.193 1.00 69.88 102 GLY A N 1
ATOM 812 C CA . GLY A 1 102 ? -8.111 11.871 9.249 1.00 69.88 102 GLY A CA 1
ATOM 813 C C . GLY A 1 102 ? -9.474 11.330 9.628 1.00 69.88 102 GLY A C 1
ATOM 814 O O . GLY A 1 102 ? -10.417 12.0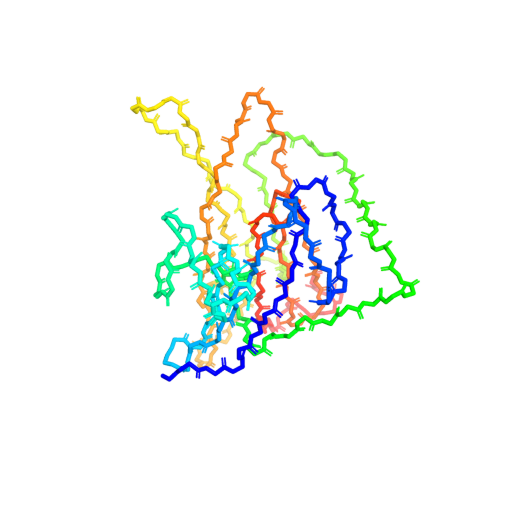88 9.857 1.00 69.88 102 GLY A O 1
ATOM 815 N N . LEU A 1 103 ? -9.580 10.014 9.644 1.00 85.44 103 LEU A N 1
ATOM 816 C CA . LEU A 1 103 ? -10.817 9.296 9.871 1.00 85.44 103 LEU A CA 1
ATOM 817 C C . LEU A 1 103 ? -10.620 8.349 11.048 1.00 85.44 103 LEU A C 1
ATOM 819 O O . LEU A 1 103 ? -9.668 7.570 11.072 1.00 85.44 103 LEU A O 1
ATOM 823 N N . PHE A 1 104 ? -11.552 8.407 11.989 1.00 89.12 104 PHE A N 1
ATOM 824 C CA . PHE A 1 104 ? -11.831 7.287 12.872 1.00 89.12 104 PHE A CA 1
ATOM 825 C C . PHE A 1 104 ? -12.787 6.379 12.108 1.00 89.12 104 PHE A C 1
ATOM 827 O O . PHE A 1 104 ? -13.842 6.830 11.661 1.00 89.12 104 PHE A O 1
ATOM 834 N N . VAL A 1 105 ? -12.384 5.137 11.879 1.00 90.81 105 VAL A N 1
ATOM 835 C CA . VAL A 1 105 ? -13.173 4.153 11.136 1.00 90.81 105 VAL A CA 1
ATOM 836 C C . VAL A 1 105 ? -13.389 2.926 11.995 1.00 90.81 105 VAL A C 1
ATOM 838 O O . VAL A 1 105 ? -12.516 2.574 12.792 1.00 90.81 105 VAL A O 1
ATOM 841 N N . LEU A 1 106 ? -14.549 2.286 11.820 1.00 91.81 106 LEU A N 1
ATOM 842 C CA . LEU A 1 106 ? -14.975 1.152 12.642 1.00 91.81 106 LEU A CA 1
ATOM 843 C C . LEU A 1 106 ? -14.800 1.486 14.128 1.00 91.81 106 LEU A C 1
ATOM 845 O O . LEU A 1 106 ? -14.063 0.814 14.851 1.00 91.8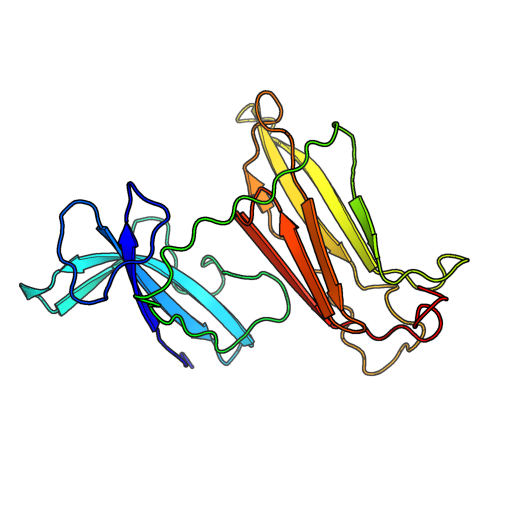1 106 LEU A O 1
ATOM 849 N N . ALA A 1 107 ? -15.418 2.597 14.534 1.00 93.12 107 ALA A N 1
ATOM 850 C CA . ALA A 1 107 ? -15.245 3.172 15.854 1.00 93.12 107 ALA A CA 1
ATOM 851 C C . ALA A 1 107 ? -16.508 2.975 16.692 1.00 93.12 107 ALA A C 1
ATOM 853 O O . ALA A 1 107 ? -17.621 3.203 16.224 1.00 93.12 107 ALA A O 1
ATOM 854 N N . SER A 1 108 ? -16.350 2.545 17.942 1.00 94.00 108 SER A N 1
ATOM 855 C CA . SER A 1 108 ? -17.484 2.416 18.853 1.00 94.00 108 SER A CA 1
ATOM 856 C C . SER A 1 108 ? -17.956 3.794 19.313 1.00 94.00 108 SER A C 1
ATOM 858 O O . SER A 1 108 ? -17.215 4.776 19.291 1.00 94.00 108 SER A O 1
ATOM 860 N N . LYS A 1 109 ? -19.205 3.883 19.781 1.00 90.69 109 LYS A N 1
ATOM 861 C CA . LYS A 1 109 ? -19.816 5.154 20.205 1.00 90.69 109 LYS A CA 1
ATOM 862 C C . LYS A 1 109 ? -18.994 5.921 21.255 1.00 90.69 109 LYS A C 1
ATOM 864 O O . LYS A 1 109 ? -18.989 7.149 21.225 1.00 90.69 109 LYS A O 1
ATOM 869 N N . GLY A 1 110 ? -18.348 5.222 22.189 1.00 90.19 110 GLY A N 1
ATOM 870 C CA . GLY A 1 110 ? -17.477 5.821 23.205 1.00 90.19 110 GLY A CA 1
ATOM 871 C C . GLY A 1 110 ? -15.998 5.850 22.813 1.00 90.19 110 GLY A C 1
ATOM 872 O O . GLY A 1 110 ? -15.164 6.164 23.659 1.00 90.19 110 GLY A O 1
ATOM 873 N N . LEU A 1 111 ? -15.670 5.526 21.555 1.00 88.62 111 LEU A N 1
ATOM 874 C CA . LEU A 1 111 ? -14.309 5.382 21.031 1.00 88.62 111 LEU A CA 1
ATOM 875 C C . LEU A 1 111 ? -13.453 4.406 21.846 1.00 88.62 111 LEU A C 1
ATOM 877 O O . LEU A 1 111 ? -12.240 4.571 21.937 1.00 88.62 111 LEU A O 1
ATOM 881 N N . GLU A 1 112 ? -14.068 3.411 22.485 1.00 93.81 112 GLU A N 1
ATOM 882 C CA . GLU A 1 112 ? -13.370 2.312 23.153 1.00 93.81 112 GLU A CA 1
ATOM 883 C C . GLU A 1 112 ? -12.596 1.462 22.142 1.00 93.81 112 GLU A C 1
ATOM 885 O O . GLU A 1 112 ? -11.456 1.079 22.408 1.00 93.81 112 GLU A O 1
ATOM 890 N N . GLU A 1 113 ? -13.205 1.235 20.976 1.00 93.81 113 GLU A N 1
ATOM 891 C CA . GLU A 1 113 ? -12.568 0.674 19.792 1.00 93.81 113 GLU A CA 1
ATOM 892 C C . GLU A 1 113 ? -12.538 1.710 18.677 1.00 93.81 113 GLU A C 1
ATOM 894 O O . GLU A 1 113 ? -13.530 2.394 18.438 1.00 93.81 113 GLU A O 1
ATOM 899 N N . GLU A 1 114 ? -11.410 1.811 17.984 1.00 92.12 114 GLU A N 1
ATOM 900 C CA . GLU A 1 114 ? -11.249 2.673 16.817 1.00 92.12 114 GLU A CA 1
ATOM 901 C C . GLU A 1 114 ? -10.079 2.207 15.950 1.00 92.12 114 GLU A C 1
ATOM 903 O O . GLU A 1 114 ? -9.058 1.716 16.441 1.00 92.12 114 GLU A O 1
ATOM 908 N N . THR A 1 115 ? -10.207 2.405 14.643 1.00 92.12 115 THR A N 1
ATOM 909 C CA . THR A 1 115 ? -9.071 2.420 13.720 1.00 92.12 115 THR A CA 1
ATOM 910 C C . THR A 1 115 ? -8.846 3.848 13.254 1.00 92.12 115 THR A C 1
ATOM 912 O O . THR A 1 115 ? -9.779 4.499 12.788 1.00 92.12 115 THR A O 1
ATOM 915 N N . VAL A 1 116 ? -7.617 4.350 13.372 1.00 91.44 116 VAL A N 1
ATOM 916 C CA . VAL A 1 116 ? -7.310 5.760 13.096 1.00 91.44 116 VAL A CA 1
ATOM 917 C C . VAL A 1 116 ? -6.471 5.879 11.835 1.00 91.44 116 VAL A C 1
ATOM 919 O O . VAL A 1 116 ? -5.355 5.368 11.770 1.00 91.44 116 VAL A O 1
ATOM 922 N N . VAL A 1 117 ? -6.988 6.601 10.842 1.00 90.38 117 VAL A N 1
ATOM 923 C CA . VAL A 1 117 ? -6.296 6.868 9.577 1.00 90.38 117 VAL A CA 1
ATOM 924 C C . VAL A 1 117 ? -6.029 8.359 9.461 1.00 90.38 117 VAL A C 1
ATOM 926 O O . VAL A 1 117 ? -6.959 9.134 9.258 1.00 90.38 117 VAL A O 1
ATOM 929 N N . ILE A 1 118 ? -4.777 8.786 9.606 1.00 87.25 118 ILE A N 1
ATOM 930 C CA . ILE A 1 118 ? -4.415 10.212 9.685 1.00 87.25 118 ILE A CA 1
ATOM 931 C C . ILE A 1 118 ? -3.199 10.538 8.826 1.00 87.25 118 ILE A C 1
ATOM 933 O O . ILE A 1 118 ? -2.344 9.687 8.589 1.00 87.25 118 ILE A O 1
ATOM 937 N N . PHE A 1 119 ? -3.077 11.807 8.442 1.00 86.00 119 PHE A N 1
ATOM 938 C CA . PHE A 1 119 ? -1.827 12.365 7.940 1.00 86.00 119 PHE A CA 1
ATOM 939 C C . PHE A 1 119 ? -1.101 13.172 9.015 1.00 86.00 119 PHE A C 1
ATOM 941 O O . PHE A 1 119 ? -1.703 13.972 9.732 1.00 86.00 119 PHE A O 1
ATOM 948 N N . ARG A 1 120 ? 0.221 13.004 9.092 1.00 82.44 120 ARG A N 1
ATOM 949 C CA . ARG A 1 120 ? 1.118 13.862 9.874 1.00 82.44 120 ARG A CA 1
ATOM 950 C C . ARG A 1 120 ? 2.122 14.530 8.950 1.00 82.44 120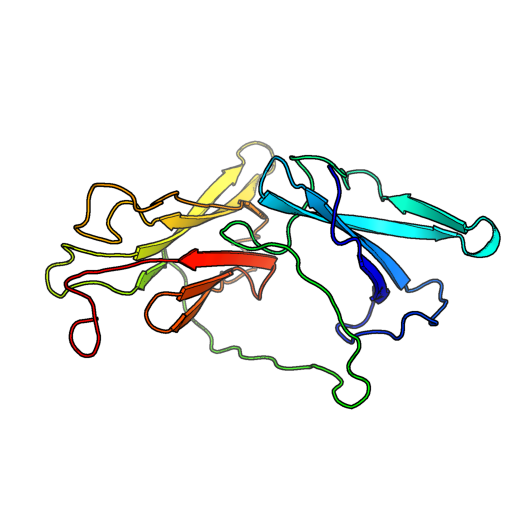 ARG A C 1
ATOM 952 O O . ARG A 1 120 ? 2.916 13.851 8.310 1.00 82.44 120 ARG A O 1
ATOM 959 N N . ASN A 1 121 ? 2.098 15.857 8.900 1.00 80.75 121 ASN A N 1
ATOM 960 C CA . ASN A 1 121 ? 2.988 16.632 8.042 1.00 80.75 121 ASN A CA 1
ATOM 961 C C . ASN A 1 121 ? 4.263 17.020 8.790 1.00 80.75 121 ASN A C 1
ATOM 963 O O . ASN A 1 121 ? 4.211 17.524 9.911 1.00 80.75 121 ASN A O 1
ATOM 967 N N . PHE A 1 122 ? 5.397 16.841 8.128 1.00 81.62 122 PHE A N 1
ATOM 968 C CA . PHE A 1 122 ? 6.719 17.231 8.589 1.00 81.62 122 PHE A CA 1
ATOM 969 C C . PHE A 1 122 ? 7.337 18.176 7.567 1.00 81.62 122 PHE A C 1
ATOM 971 O O . PHE A 1 122 ? 7.169 17.999 6.361 1.00 81.62 122 PHE A O 1
ATOM 978 N N . LYS A 1 123 ? 8.062 19.184 8.048 1.00 83.00 123 LYS A N 1
ATOM 979 C CA . LYS A 1 123 ? 8.851 20.075 7.200 1.00 83.00 123 LYS A CA 1
ATOM 980 C C . LYS A 1 123 ? 10.311 19.662 7.294 1.00 83.00 123 LYS A C 1
ATOM 982 O O . LYS A 1 123 ? 10.839 19.586 8.401 1.00 83.00 123 LYS A O 1
ATOM 987 N N . ASP A 1 124 ? 10.960 19.429 6.159 1.00 79.50 124 ASP A N 1
ATOM 988 C CA . ASP A 1 124 ? 12.408 19.263 6.122 1.00 79.50 124 ASP A CA 1
ATOM 989 C C . ASP A 1 124 ? 13.070 20.652 6.206 1.00 79.50 124 ASP A C 1
ATOM 991 O O . ASP A 1 124 ? 12.931 21.464 5.282 1.00 79.50 124 ASP A O 1
ATOM 995 N N . PRO A 1 125 ? 13.800 20.955 7.296 1.00 77.75 125 PRO A N 1
ATOM 996 C CA . PRO A 1 125 ? 14.431 22.255 7.474 1.00 77.75 125 PRO A CA 1
ATOM 997 C C . PRO A 1 125 ? 15.559 22.524 6.469 1.00 77.75 125 PRO A C 1
ATOM 999 O O . PRO A 1 125 ? 15.898 23.685 6.259 1.00 77.75 125 PRO A O 1
ATOM 1002 N N . LYS A 1 126 ? 16.145 21.491 5.844 1.00 80.38 126 LYS A N 1
ATOM 1003 C CA . LYS A 1 126 ? 17.276 21.648 4.915 1.00 80.38 126 LYS A CA 1
ATOM 1004 C C . LYS A 1 126 ? 16.829 21.932 3.488 1.00 80.38 126 LYS A C 1
ATOM 1006 O O . LYS A 1 126 ? 17.418 22.776 2.823 1.00 80.38 126 LYS A O 1
ATOM 1011 N N . SER A 1 127 ? 15.810 21.221 3.014 1.00 79.94 127 SER A N 1
ATOM 1012 C CA . SER A 1 127 ? 15.316 21.359 1.637 1.00 79.94 127 SER A CA 1
ATOM 1013 C C . SER A 1 127 ? 14.127 22.312 1.502 1.00 79.94 127 SER A C 1
ATOM 1015 O O . SER A 1 127 ? 13.709 22.601 0.384 1.00 79.94 127 SER A O 1
ATOM 1017 N N . ASN A 1 128 ? 13.560 22.784 2.622 1.00 75.00 128 ASN A N 1
ATOM 1018 C CA . ASN A 1 128 ? 12.286 23.513 2.671 1.00 75.00 128 ASN A CA 1
ATOM 1019 C C . ASN A 1 128 ? 11.119 22.731 2.024 1.00 75.00 128 ASN A C 1
ATOM 1021 O O . ASN A 1 128 ? 10.089 23.315 1.688 1.00 75.00 128 ASN A O 1
ATOM 1025 N N . SER A 1 129 ? 11.279 21.414 1.857 1.00 80.50 129 SER A N 1
ATOM 1026 C CA . SER A 1 129 ? 10.238 20.509 1.380 1.00 80.50 129 SER A CA 1
ATOM 1027 C C . SER A 1 129 ? 9.380 20.006 2.539 1.00 80.50 129 SER A C 1
ATOM 1029 O O . SER A 1 129 ? 9.714 20.181 3.715 1.00 80.50 129 SER A O 1
ATOM 1031 N N . TYR A 1 130 ? 8.256 19.384 2.204 1.00 80.38 130 TYR A N 1
ATOM 1032 C CA . TYR A 1 130 ? 7.364 18.785 3.179 1.00 80.38 130 TYR A CA 1
ATOM 1033 C C . TYR A 1 130 ? 7.138 17.314 2.853 1.00 80.38 130 TYR A C 1
ATOM 1035 O O . TYR A 1 130 ? 7.109 16.890 1.698 1.00 80.38 130 TYR A O 1
ATOM 1043 N N . VAL A 1 131 ? 6.967 16.536 3.910 1.00 83.69 131 VAL A N 1
ATOM 1044 C CA . VAL A 1 131 ? 6.696 15.108 3.839 1.00 83.69 131 VAL A CA 1
ATOM 1045 C C . VAL A 1 131 ? 5.465 14.836 4.686 1.00 83.69 131 VAL A C 1
ATOM 1047 O O . VAL A 1 131 ? 5.395 15.262 5.838 1.00 83.69 131 VAL A O 1
ATOM 1050 N N . ALA A 1 132 ? 4.494 14.127 4.128 1.00 85.25 132 ALA A N 1
ATOM 1051 C CA . ALA A 1 132 ? 3.353 13.619 4.865 1.00 85.25 132 ALA A CA 1
ATOM 1052 C C . ALA A 1 132 ? 3.610 12.159 5.235 1.00 85.25 132 ALA A C 1
ATOM 1054 O O . ALA A 1 132 ? 3.981 11.348 4.392 1.00 85.25 132 ALA A O 1
ATOM 1055 N N . LEU A 1 133 ? 3.405 11.805 6.494 1.00 86.81 133 LEU A N 1
ATOM 1056 C CA . LEU A 1 133 ? 3.289 10.424 6.936 1.00 86.81 133 LEU A CA 1
ATOM 1057 C C . LEU A 1 133 ? 1.806 10.075 6.965 1.00 86.81 133 LEU A C 1
ATOM 1059 O O . LEU A 1 133 ? 1.055 10.659 7.746 1.00 86.81 133 LEU A O 1
ATOM 1063 N N . MET A 1 134 ? 1.391 9.139 6.121 1.00 91.25 134 MET A N 1
ATOM 1064 C CA . MET A 1 134 ? 0.078 8.518 6.245 1.00 91.25 134 MET A CA 1
ATOM 1065 C C . MET A 1 134 ? 0.183 7.437 7.313 1.00 91.25 134 MET A C 1
ATOM 1067 O O . MET A 1 134 ? 1.076 6.608 7.221 1.00 91.25 134 MET A O 1
ATOM 1071 N N . CYS A 1 135 ? -0.695 7.423 8.310 1.00 89.19 135 CYS A N 1
ATOM 1072 C CA . CYS A 1 135 ? -0.731 6.389 9.343 1.00 89.19 135 CYS A CA 1
ATOM 1073 C C . CYS A 1 135 ? -2.070 5.660 9.302 1.00 89.19 135 CYS A C 1
ATOM 1075 O O . CYS A 1 135 ? -3.104 6.319 9.240 1.00 89.19 135 CYS A O 1
ATOM 1077 N N . SER A 1 136 ? -2.041 4.333 9.419 1.00 91.69 136 SER A N 1
ATOM 1078 C CA . SER A 1 136 ? -3.199 3.501 9.761 1.00 91.69 136 SER A CA 1
ATOM 1079 C C . SER A 1 136 ? -2.901 2.791 11.075 1.00 91.69 136 SER A C 1
ATOM 1081 O O . SER A 1 136 ? -2.128 1.827 11.103 1.00 91.69 136 SER A O 1
ATOM 1083 N N . ASP A 1 137 ? -3.453 3.325 12.160 1.00 89.19 137 ASP A N 1
ATOM 1084 C CA . ASP A 1 137 ? -3.250 2.860 13.528 1.00 89.19 137 ASP A CA 1
ATOM 1085 C C . ASP A 1 137 ? -4.375 1.912 13.948 1.00 89.19 137 ASP A C 1
ATOM 1087 O O . ASP A 1 137 ? -5.554 2.273 13.936 1.00 89.19 137 ASP A O 1
ATOM 1091 N N . HIS A 1 138 ? -3.987 0.689 14.315 1.00 92.50 138 HIS A N 1
ATOM 1092 C CA . HIS A 1 138 ? -4.899 -0.381 14.720 1.00 92.50 138 HIS A CA 1
ATOM 1093 C C . HIS A 1 138 ? -4.762 -0.744 16.198 1.00 92.50 138 HIS A C 1
ATOM 1095 O O . HIS A 1 138 ? -5.395 -1.706 16.640 1.00 92.50 138 HIS A O 1
ATOM 1101 N N . SER A 1 139 ? -3.956 -0.009 16.970 1.00 90.12 139 SER A N 1
ATOM 1102 C CA . SER A 1 139 ? -3.651 -0.316 18.375 1.00 90.12 139 SER A CA 1
ATOM 1103 C C . SER A 1 139 ? -4.905 -0.470 19.242 1.00 90.12 139 SER A C 1
ATOM 1105 O O . SER A 1 139 ? -4.949 -1.333 20.120 1.00 90.12 139 SER A O 1
ATOM 1107 N N . ARG A 1 140 ? -5.957 0.297 18.932 1.00 91.81 140 ARG A N 1
ATOM 1108 C CA . ARG A 1 140 ? -7.264 0.279 19.607 1.00 91.81 140 ARG A CA 1
ATOM 1109 C C . ARG A 1 140 ? -8.387 -0.304 18.746 1.00 91.81 140 ARG A C 1
ATOM 1111 O O . ARG A 1 140 ? -9.552 -0.152 19.075 1.00 91.81 140 ARG A O 1
ATOM 1118 N N . SER A 1 141 ? -8.064 -1.017 17.669 1.00 93.88 141 SER A N 1
ATOM 1119 C CA . SER A 1 141 ? -9.067 -1.531 16.717 1.00 93.88 141 SER A CA 1
ATOM 1120 C C . SER A 1 141 ? -9.964 -2.651 17.259 1.00 93.88 141 SER A C 1
ATOM 1122 O O . SER A 1 141 ? -10.931 -3.037 16.607 1.00 93.88 141 SER A O 1
ATOM 1124 N N . SER A 1 142 ? -9.628 -3.220 18.419 1.00 95.25 142 SER A N 1
ATOM 1125 C CA . SER A 1 142 ? -10.392 -4.289 19.060 1.00 95.25 142 SER A CA 1
ATOM 1126 C C . SER A 1 142 ? -10.104 -4.344 20.558 1.00 95.25 142 SER A C 1
ATOM 1128 O O . SER A 1 142 ? -8.957 -4.141 20.967 1.00 95.25 142 SER A O 1
ATOM 1130 N N . LEU A 1 143 ? -11.104 -4.707 21.360 1.00 93.50 143 LEU A N 1
ATOM 1131 C CA . LEU A 1 143 ? -10.965 -5.040 22.782 1.00 93.50 143 LEU A CA 1
ATOM 1132 C C . LEU A 1 143 ? -10.328 -6.413 23.022 1.00 93.50 143 LEU A C 1
ATOM 1134 O O . LEU A 1 143 ? -9.960 -6.735 24.146 1.00 93.50 143 LEU A O 1
ATOM 1138 N N . VAL A 1 144 ? -10.197 -7.247 21.989 1.00 91.94 144 VAL A N 1
ATOM 1139 C CA . VAL A 1 144 ? -9.481 -8.519 22.118 1.00 91.94 144 VAL A CA 1
ATOM 1140 C C . VAL A 1 144 ? -7.985 -8.223 22.240 1.00 91.94 144 VAL A C 1
ATOM 1142 O O . VAL A 1 144 ? -7.388 -7.647 21.330 1.00 91.94 144 VAL A O 1
ATOM 1145 N N . GLU A 1 145 ? -7.383 -8.580 23.372 1.00 75.88 145 GLU A N 1
ATOM 1146 C CA . GLU A 1 145 ? -5.975 -8.270 23.666 1.00 75.88 145 GLU A CA 1
ATOM 1147 C C . GLU A 1 145 ? -4.982 -9.296 23.107 1.00 75.88 145 GLU A C 1
ATOM 1149 O O . GLU A 1 145 ? -3.851 -8.935 22.794 1.00 75.88 145 GLU A O 1
ATOM 1154 N N . GLN A 1 146 ? -5.397 -10.555 22.950 1.00 82.12 146 GLN A N 1
ATOM 1155 C CA . GLN A 1 146 ? -4.532 -11.656 22.515 1.00 82.12 146 GLN A CA 1
ATOM 1156 C C . GLN A 1 146 ? -4.874 -12.110 21.090 1.00 82.12 146 GLN A C 1
ATOM 1158 O O . GLN A 1 146 ? -6.009 -11.983 20.638 1.00 82.12 146 GLN A O 1
ATOM 1163 N N . ASP A 1 147 ? -3.870 -12.615 20.372 1.00 8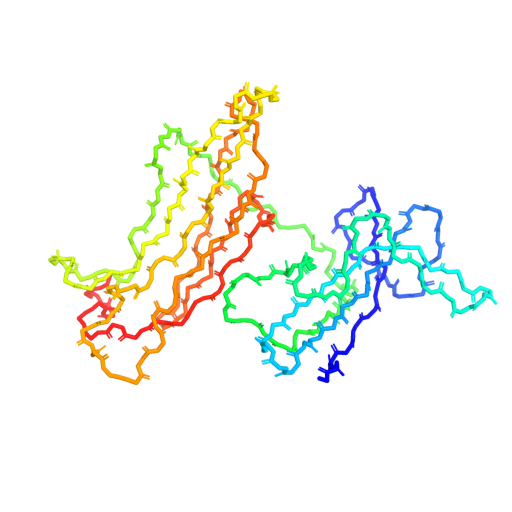4.31 147 ASP A N 1
ATOM 1164 C CA . ASP A 1 147 ? -3.977 -13.251 19.047 1.00 84.31 147 ASP A CA 1
ATOM 1165 C C . ASP A 1 147 ? -4.453 -12.375 17.872 1.00 84.31 147 ASP A C 1
ATOM 1167 O O . ASP A 1 147 ? -4.561 -12.857 16.742 1.00 84.31 147 ASP A O 1
ATOM 1171 N N . LEU A 1 148 ? -4.674 -11.074 18.084 1.00 89.62 148 LEU A N 1
ATOM 1172 C CA . LEU A 1 148 ? -4.919 -10.122 17.001 1.00 89.62 148 LEU A CA 1
ATOM 1173 C C . LEU A 1 148 ? -3.671 -9.310 16.671 1.00 89.62 148 LEU A C 1
ATOM 1175 O O . LEU A 1 148 ? -3.122 -8.592 17.503 1.00 89.62 148 LEU A O 1
ATOM 1179 N N . ASP A 1 149 ? -3.282 -9.346 15.401 1.00 89.50 149 ASP A N 1
ATOM 1180 C CA . ASP A 1 149 ? -2.277 -8.435 14.870 1.00 89.50 149 ASP A CA 1
ATOM 1181 C C . ASP A 1 149 ? -2.866 -7.027 14.682 1.00 89.50 149 ASP A C 1
ATOM 1183 O O . ASP A 1 149 ? -3.639 -6.786 13.746 1.00 89.50 149 ASP A O 1
ATOM 1187 N N . LYS A 1 150 ? -2.440 -6.115 15.561 1.00 90.38 150 LYS A N 1
ATOM 1188 C CA . LYS A 1 150 ? -2.785 -4.686 15.595 1.00 90.38 150 LYS A CA 1
ATOM 1189 C C . LYS A 1 150 ? -1.647 -3.786 15.095 1.00 90.38 150 LYS A C 1
ATOM 1191 O O . LYS A 1 150 ? -1.560 -2.625 15.488 1.00 90.38 150 LYS A O 1
ATOM 1196 N N . THR A 1 151 ? -0.752 -4.311 14.255 1.00 89.19 151 THR A N 1
ATOM 1197 C CA . THR A 1 151 ? 0.395 -3.555 13.733 1.00 89.19 151 THR A CA 1
ATOM 1198 C C . THR A 1 151 ? -0.054 -2.285 13.010 1.00 89.19 151 THR A C 1
ATOM 1200 O O . THR A 1 151 ? -0.896 -2.325 12.109 1.00 89.19 151 THR A O 1
ATOM 1203 N N . THR A 1 152 ? 0.553 -1.161 13.385 1.00 88.56 152 THR A N 1
ATOM 1204 C CA . THR A 1 152 ? 0.360 0.144 12.747 1.00 88.56 152 THR A CA 1
ATOM 1205 C C . THR A 1 152 ? 1.293 0.285 11.553 1.00 88.56 152 THR A C 1
ATOM 1207 O O . THR A 1 152 ? 2.487 -0.003 11.645 1.00 88.56 152 THR A O 1
ATOM 1210 N N . ASN A 1 153 ? 0.753 0.760 10.433 1.00 87.44 153 ASN A N 1
ATOM 1211 C CA . ASN A 1 153 ? 1.513 0.973 9.204 1.00 87.44 153 ASN A CA 1
ATOM 1212 C C . ASN A 1 153 ? 1.547 2.457 8.857 1.00 87.44 153 ASN A C 1
ATOM 1214 O O . ASN A 1 153 ? 0.570 3.171 9.092 1.00 87.44 153 ASN A O 1
ATOM 1218 N N . GLY A 1 154 ? 2.651 2.916 8.262 1.00 87.25 154 GLY A N 1
ATOM 1219 C CA . GLY A 1 154 ? 2.705 4.287 7.779 1.00 87.25 154 GLY A CA 1
ATOM 1220 C C . GLY A 1 154 ? 3.778 4.577 6.729 1.00 87.25 154 GLY A C 1
ATOM 1221 O O . GLY A 1 154 ? 4.956 4.675 7.080 1.00 87.25 154 GLY A O 1
ATOM 1222 N N . PRO A 1 155 ? 3.410 4.706 5.443 1.00 90.06 155 PRO A N 1
ATOM 1223 C CA . PRO A 1 155 ? 4.309 5.183 4.406 1.00 90.06 155 PRO A CA 1
ATOM 1224 C C . PRO A 1 155 ? 4.477 6.703 4.442 1.00 90.06 155 PRO A C 1
ATOM 1226 O O . PRO A 1 155 ? 3.535 7.460 4.693 1.00 90.06 155 PRO A O 1
ATOM 1229 N N . PHE A 1 156 ? 5.686 7.147 4.104 1.00 87.56 156 PHE A N 1
ATOM 1230 C CA . PHE A 1 156 ? 5.958 8.546 3.805 1.00 87.56 156 PHE A CA 1
ATOM 1231 C C . PHE A 1 156 ? 5.575 8.880 2.361 1.00 87.56 156 PHE A C 1
ATOM 1233 O O . PHE A 1 156 ? 5.827 8.110 1.434 1.00 87.56 156 PHE A O 1
ATOM 1240 N N . LEU A 1 157 ? 5.020 10.071 2.186 1.00 85.50 157 LEU A N 1
ATOM 1241 C CA . LEU A 1 157 ? 4.621 10.674 0.929 1.00 85.50 157 LEU A CA 1
ATOM 1242 C C . LEU A 1 157 ? 5.306 12.032 0.804 1.00 85.50 157 LEU A C 1
ATOM 1244 O O . LEU A 1 157 ? 5.207 12.877 1.693 1.00 85.50 157 LEU A O 1
ATOM 1248 N N . ASN A 1 158 ? 5.982 12.258 -0.318 1.00 80.94 158 ASN A N 1
ATOM 1249 C CA . ASN A 1 158 ? 6.462 13.593 -0.657 1.00 80.94 158 ASN A CA 1
ATOM 1250 C C . ASN A 1 158 ? 5.264 14.430 -1.099 1.00 80.94 158 ASN A C 1
ATOM 1252 O O . ASN A 1 158 ? 4.569 14.050 -2.043 1.00 80.94 158 ASN A O 1
ATOM 1256 N N . VAL A 1 159 ? 5.032 15.548 -0.417 1.00 75.44 159 VAL A N 1
ATOM 1257 C CA . VAL A 1 159 ? 3.871 16.413 -0.649 1.00 75.44 159 VAL A CA 1
ATOM 1258 C C . VAL A 1 159 ? 4.335 17.855 -0.762 1.00 75.44 159 VAL A C 1
ATOM 1260 O O . VAL A 1 159 ? 5.258 18.275 -0.064 1.00 75.44 159 VAL A O 1
ATOM 1263 N N . ASN A 1 160 ? 3.707 18.637 -1.634 1.00 71.81 160 ASN A N 1
ATOM 1264 C CA . ASN A 1 160 ? 3.980 20.062 -1.724 1.00 71.81 160 ASN A CA 1
ATOM 1265 C C . ASN A 1 160 ? 2.801 20.855 -1.145 1.00 71.81 160 ASN A C 1
ATOM 1267 O O . ASN A 1 160 ? 1.889 21.206 -1.883 1.00 71.81 160 ASN A O 1
ATOM 1271 N N . PRO A 1 161 ? 2.785 21.198 0.152 1.00 63.62 161 PRO A N 1
ATOM 1272 C CA . PRO A 1 161 ? 1.625 21.818 0.791 1.00 63.62 161 PRO A CA 1
ATOM 1273 C C . PRO A 1 161 ? 1.335 23.243 0.312 1.00 63.62 161 PRO A C 1
ATOM 1275 O O . PRO A 1 161 ? 0.290 23.784 0.659 1.00 63.62 161 PRO A O 1
ATOM 1278 N N . ALA A 1 162 ? 2.225 23.861 -0.475 1.00 60.81 162 ALA A N 1
ATOM 1279 C CA . ALA A 1 162 ? 1.934 25.127 -1.143 1.00 60.81 162 ALA A CA 1
ATOM 1280 C C . ALA A 1 162 ? 1.005 24.956 -2.364 1.00 60.81 162 ALA A C 1
ATOM 1282 O O . ALA A 1 162 ? 0.381 25.927 -2.790 1.00 60.81 162 ALA A O 1
ATOM 1283 N N . HIS A 1 163 ? 0.899 23.743 -2.920 1.00 60.50 163 HIS A N 1
ATOM 1284 C CA . HIS A 1 163 ? 0.185 23.474 -4.173 1.00 60.50 163 HIS A CA 1
ATOM 1285 C C . HIS A 1 163 ? -0.764 22.266 -4.113 1.00 60.50 163 HIS A C 1
ATOM 1287 O O . HIS A 1 163 ? -1.764 22.246 -4.831 1.00 60.50 163 HIS A O 1
ATOM 1293 N N . ASP A 1 164 ? -0.509 21.307 -3.226 1.00 65.75 164 ASP A N 1
ATOM 1294 C CA . ASP A 1 164 ? -1.232 20.046 -3.132 1.00 65.75 164 ASP A CA 1
ATOM 1295 C C . ASP A 1 164 ? -2.235 20.089 -1.974 1.00 65.75 164 ASP A C 1
ATOM 1297 O O . ASP A 1 164 ? -1.883 20.300 -0.808 1.00 65.75 164 ASP A O 1
ATOM 1301 N N . LYS A 1 165 ? -3.512 19.854 -2.287 1.00 73.38 165 LYS A N 1
ATOM 1302 C CA . LYS A 1 165 ? -4.486 19.456 -1.270 1.00 73.38 165 LYS A CA 1
ATOM 1303 C C . LYS A 1 165 ? -4.278 17.983 -0.999 1.00 73.38 165 LYS A C 1
ATOM 1305 O O . LYS A 1 165 ? -4.445 17.178 -1.911 1.00 73.38 165 LYS A O 1
ATOM 1310 N N . LEU A 1 166 ? -3.988 17.649 0.251 1.00 79.62 166 LEU A N 1
ATOM 1311 C CA . LEU A 1 166 ? -3.876 16.252 0.604 1.00 79.62 166 LEU A CA 1
ATOM 1312 C C . LEU A 1 166 ? -5.239 15.553 0.465 1.00 79.62 166 LEU A C 1
ATOM 1314 O O . LEU A 1 166 ? -6.273 16.099 0.866 1.00 79.62 166 LEU A O 1
ATOM 1318 N N . SER A 1 167 ? -5.242 14.354 -0.107 1.00 85.44 167 SER A N 1
ATOM 1319 C CA . SER A 1 167 ? -6.440 13.550 -0.343 1.00 85.44 167 SER A CA 1
ATOM 1320 C C . SER A 1 167 ? -6.359 12.212 0.381 1.00 85.44 167 SER A C 1
ATOM 1322 O O . SER A 1 167 ? -5.325 11.545 0.407 1.00 85.44 167 SER A O 1
ATOM 1324 N N . LEU A 1 168 ? -7.487 11.814 0.968 1.00 87.69 168 LEU A N 1
ATOM 1325 C CA . LEU A 1 168 ? -7.672 10.512 1.591 1.00 87.69 168 LEU A CA 1
ATOM 1326 C C . LEU A 1 168 ? -8.968 9.898 1.080 1.00 87.69 168 LEU A C 1
ATOM 1328 O O . LEU A 1 168 ? -10.030 10.518 1.161 1.00 87.69 168 LEU A O 1
ATOM 1332 N N . ARG A 1 169 ? -8.887 8.660 0.605 1.00 91.12 169 ARG A N 1
ATOM 1333 C CA . ARG A 1 169 ? -10.049 7.810 0.361 1.00 91.12 169 ARG A CA 1
ATOM 1334 C C . ARG A 1 169 ? -9.920 6.558 1.210 1.00 91.12 169 ARG A C 1
ATOM 1336 O O . ARG A 1 169 ? -8.881 5.912 1.176 1.00 91.12 169 ARG A O 1
ATOM 1343 N N . THR A 1 170 ? -10.991 6.189 1.899 1.00 91.25 170 THR A N 1
ATOM 1344 C CA . THR A 1 170 ? -11.045 4.949 2.676 1.00 91.25 170 THR A CA 1
ATOM 1345 C C . THR A 1 170 ? -12.234 4.115 2.222 1.00 91.25 170 THR A C 1
ATOM 1347 O O . THR A 1 170 ? -13.349 4.628 2.129 1.00 91.25 170 THR A O 1
ATOM 1350 N N . LEU A 1 171 ? -11.990 2.846 1.909 1.00 94.88 171 LEU A N 1
ATOM 1351 C CA . LEU A 1 171 ? -13.021 1.829 1.729 1.00 94.88 171 LEU A CA 1
ATOM 1352 C C . LEU A 1 171 ? -13.104 1.018 3.019 1.00 94.88 171 LEU A C 1
ATOM 1354 O O . LEU A 1 171 ? -12.077 0.617 3.560 1.00 94.88 171 LEU A O 1
ATOM 1358 N N . ILE A 1 172 ? -14.318 0.815 3.518 1.00 94.00 172 ILE A N 1
ATOM 1359 C CA . ILE A 1 172 ? -14.583 0.084 4.756 1.00 94.00 172 ILE A CA 1
ATOM 1360 C C . ILE A 1 172 ? -15.573 -1.016 4.408 1.00 94.00 172 ILE A C 1
ATOM 1362 O O . ILE A 1 172 ? -16.657 -0.726 3.904 1.00 94.00 172 ILE A O 1
ATOM 1366 N N . ASP A 1 173 ? -15.200 -2.259 4.685 1.00 94.25 173 ASP A N 1
ATOM 1367 C CA . ASP A 1 173 ? -16.077 -3.410 4.510 1.00 94.25 173 ASP A CA 1
ATOM 1368 C C . ASP A 1 173 ? -15.901 -4.372 5.687 1.00 94.25 173 ASP A C 1
ATOM 1370 O O . ASP A 1 173 ? -15.033 -5.246 5.696 1.00 94.25 173 ASP A O 1
ATOM 1374 N N . HIS A 1 174 ? -16.720 -4.175 6.720 1.00 93.38 174 HIS A N 1
ATOM 1375 C CA . HIS A 1 174 ? -16.746 -4.966 7.952 1.00 93.38 174 HIS A CA 1
ATOM 1376 C C . HIS A 1 174 ? -15.375 -5.101 8.645 1.00 93.38 174 HIS A C 1
ATOM 1378 O O . HIS A 1 174 ? -15.073 -4.353 9.565 1.00 93.38 174 HIS A O 1
ATOM 1384 N N . SER A 1 175 ? -14.553 -6.068 8.224 1.00 94.88 175 SER A N 1
ATOM 1385 C CA . SER A 1 175 ? -13.243 -6.384 8.813 1.00 94.88 175 SER A CA 1
ATOM 1386 C C . SER A 1 175 ? -12.050 -5.993 7.938 1.00 94.88 175 SER A C 1
ATOM 1388 O O . SER A 1 175 ? -10.915 -6.347 8.272 1.00 94.88 175 SER A O 1
ATOM 1390 N N . ILE A 1 176 ? -12.279 -5.330 6.801 1.00 96.12 176 ILE A N 1
ATOM 1391 C CA . ILE A 1 176 ? -11.226 -4.785 5.942 1.00 96.12 176 ILE A CA 1
ATOM 1392 C C . ILE A 1 176 ? -11.373 -3.269 5.810 1.00 96.12 176 ILE A C 1
ATOM 1394 O O . ILE A 1 176 ? -12.477 -2.735 5.688 1.00 96.12 176 ILE A O 1
ATOM 1398 N N . VAL A 1 177 ? -10.231 -2.588 5.856 1.00 95.75 177 VAL A N 1
ATOM 1399 C CA . VAL A 1 177 ? -10.111 -1.153 5.611 1.00 95.75 177 VAL A CA 1
ATOM 1400 C C . VAL A 1 177 ? -9.003 -0.952 4.583 1.00 95.75 177 VAL A C 1
ATOM 1402 O O . VAL A 1 177 ? -7.871 -1.369 4.820 1.00 95.75 177 VAL A O 1
ATOM 1405 N N . GLU A 1 178 ? -9.321 -0.320 3.456 1.00 96.44 178 GLU A N 1
ATOM 1406 C CA . GLU A 1 178 ? -8.351 0.040 2.415 1.00 96.44 178 GLU A CA 1
ATOM 1407 C C . GLU A 1 178 ? -8.257 1.559 2.311 1.00 96.44 178 GLU A C 1
ATOM 1409 O O . GLU A 1 178 ? -9.230 2.240 1.971 1.00 96.44 178 GLU A O 1
ATOM 1414 N N . CYS A 1 179 ? -7.083 2.101 2.611 1.00 94.25 179 CYS A N 1
ATOM 1415 C CA . CYS A 1 179 ? -6.833 3.534 2.616 1.00 94.25 179 CYS A CA 1
ATOM 1416 C C . CYS A 1 179 ? -5.927 3.925 1.452 1.00 94.25 179 CYS A C 1
ATOM 1418 O O . CYS A 1 179 ? -4.850 3.361 1.291 1.00 94.25 179 CYS A O 1
ATOM 1420 N N . PHE A 1 180 ? -6.324 4.952 0.705 1.00 93.19 180 PHE A N 1
ATOM 1421 C CA . PHE A 1 180 ? -5.609 5.497 -0.445 1.00 93.19 180 PHE A CA 1
ATOM 1422 C C . PHE A 1 180 ? -5.283 6.964 -0.172 1.00 93.19 180 PHE A C 1
ATOM 1424 O O . PHE A 1 180 ? -6.179 7.814 -0.134 1.00 93.19 180 PHE A O 1
ATOM 1431 N N . GLY A 1 181 ? -4.003 7.250 0.044 1.00 89.94 181 GLY A N 1
ATOM 1432 C CA . GLY A 1 181 ? -3.477 8.597 0.222 1.00 89.94 181 GLY A CA 1
ATOM 1433 C C . GLY A 1 181 ? -2.984 9.187 -1.095 1.00 89.94 181 GLY A C 1
ATOM 1434 O O . GLY A 1 181 ? -2.396 8.473 -1.912 1.00 89.94 181 GLY A O 1
ATOM 1435 N N . GLU A 1 182 ? -3.201 10.488 -1.291 1.00 88.31 182 GLU A N 1
ATOM 1436 C CA . GLU A 1 182 ? -2.719 11.248 -2.452 1.00 88.31 182 GLU A CA 1
ATOM 1437 C C . GLU A 1 182 ? -3.076 10.592 -3.791 1.00 88.31 182 GLU A C 1
ATOM 1439 O O . GLU A 1 182 ? -2.199 10.271 -4.593 1.00 88.31 182 GLU A O 1
ATOM 1444 N N . GLU A 1 183 ? -4.372 10.348 -4.009 1.00 86.75 183 GLU A N 1
ATOM 1445 C CA . GLU A 1 183 ? -4.901 9.712 -5.227 1.00 86.75 183 GLU A CA 1
ATOM 1446 C C . GLU A 1 183 ? -4.310 8.313 -5.514 1.00 86.75 183 GLU A C 1
ATOM 1448 O O . GLU A 1 183 ? -4.242 7.876 -6.661 1.00 86.75 183 GLU A O 1
ATOM 1453 N N . GLY A 1 184 ? -3.895 7.591 -4.466 1.00 87.62 184 GLY A N 1
ATOM 1454 C CA . GLY A 1 184 ? -3.363 6.227 -4.565 1.00 87.62 184 GLY A CA 1
ATOM 1455 C C . GLY A 1 184 ? -1.838 6.140 -4.653 1.00 87.62 184 GLY A C 1
ATOM 1456 O O . GLY A 1 184 ? -1.308 5.058 -4.893 1.00 87.62 184 GLY A O 1
ATOM 1457 N N . LYS A 1 185 ? -1.106 7.240 -4.424 1.00 89.12 185 LYS A N 1
ATOM 1458 C CA . LYS A 1 185 ? 0.365 7.200 -4.296 1.00 89.12 185 LYS A CA 1
ATOM 1459 C C . LYS A 1 185 ? 0.830 6.395 -3.079 1.00 89.12 185 LYS A C 1
ATOM 1461 O O . LYS A 1 185 ? 1.947 5.884 -3.089 1.00 89.12 185 LYS A O 1
ATOM 1466 N N . ALA A 1 186 ? -0.004 6.288 -2.046 1.00 91.44 186 ALA A N 1
ATOM 1467 C CA . ALA A 1 186 ? 0.172 5.330 -0.962 1.00 91.44 186 ALA A CA 1
ATOM 1468 C C . ALA A 1 186 ? -1.125 4.565 -0.724 1.00 91.44 186 ALA A C 1
ATOM 1470 O O . ALA A 1 186 ? -2.196 5.170 -0.651 1.00 91.44 186 ALA A O 1
ATOM 1471 N N . CYS A 1 187 ? -1.001 3.252 -0.543 1.00 95.19 187 CYS A N 1
ATOM 1472 C CA . CYS A 1 187 ? -2.103 2.390 -0.141 1.00 95.19 187 CYS A CA 1
ATOM 1473 C C . CYS A 1 187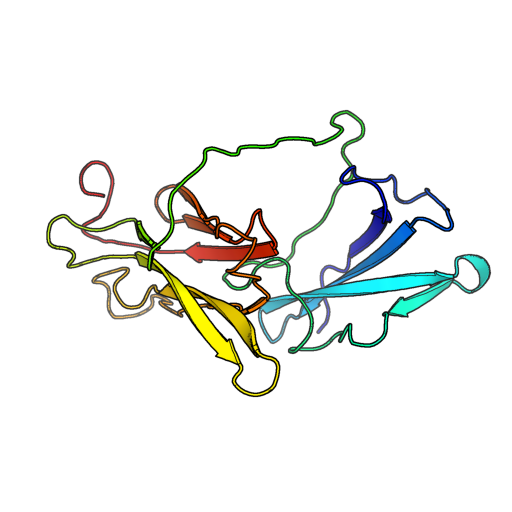 ? -1.758 1.676 1.170 1.00 95.19 187 CYS A C 1
ATOM 1475 O O . CYS A 1 187 ? -0.600 1.299 1.393 1.00 95.19 187 CYS A O 1
ATOM 1477 N N . ILE A 1 188 ? -2.746 1.516 2.046 1.00 96.00 188 ILE A N 1
ATOM 1478 C CA . ILE A 1 188 ? -2.640 0.699 3.255 1.00 96.00 188 ILE A CA 1
ATOM 1479 C C . ILE A 1 188 ? -3.903 -0.147 3.372 1.00 96.00 188 ILE A C 1
ATOM 1481 O O . ILE A 1 188 ? -4.990 0.389 3.588 1.00 96.00 188 ILE A O 1
ATOM 1485 N N . THR A 1 189 ? -3.738 -1.460 3.278 1.00 96.62 189 THR A N 1
ATOM 1486 C CA . THR A 1 189 ? -4.795 -2.439 3.508 1.00 96.62 189 THR A CA 1
ATOM 1487 C C . THR A 1 189 ? -4.654 -3.020 4.904 1.00 96.62 189 THR A C 1
ATOM 1489 O O . THR A 1 189 ? -3.586 -3.487 5.304 1.00 96.62 189 THR A O 1
ATOM 1492 N N . SER A 1 190 ? -5.747 -3.040 5.652 1.00 95.69 190 SER A N 1
ATOM 1493 C CA . SER A 1 190 ? -5.751 -3.443 7.052 1.00 95.69 190 SER A CA 1
ATOM 1494 C C . SER A 1 190 ? -6.893 -4.403 7.338 1.00 95.69 190 SER A C 1
ATOM 1496 O O . SER A 1 190 ? -7.972 -4.303 6.760 1.00 95.69 190 SER A O 1
ATOM 1498 N N . ARG A 1 191 ? -6.653 -5.341 8.259 1.00 95.62 191 ARG A N 1
ATOM 1499 C CA . ARG A 1 191 ? -7.679 -6.246 8.788 1.00 95.62 191 ARG A CA 1
ATOM 1500 C C . ARG A 1 191 ? -7.888 -5.953 10.259 1.00 95.62 191 ARG A C 1
ATOM 1502 O O . ARG A 1 191 ? -6.920 -6.027 11.016 1.00 95.62 191 ARG A O 1
ATOM 1509 N N . VAL A 1 192 ? -9.125 -5.651 10.631 1.00 94.75 192 VAL A N 1
ATOM 1510 C CA . VAL A 1 192 ? -9.518 -5.259 11.988 1.00 94.75 192 VAL A CA 1
ATOM 1511 C C . VAL A 1 192 ? -10.765 -6.024 12.415 1.00 94.75 192 VAL A C 1
ATOM 1513 O O . VAL A 1 192 ? -11.586 -6.403 11.582 1.00 94.75 192 VAL A O 1
ATOM 1516 N N . TYR A 1 193 ? -10.882 -6.297 13.713 1.00 95.69 193 TYR A N 1
ATOM 1517 C CA . TYR A 1 193 ? -11.919 -7.174 14.265 1.00 95.69 193 TYR A CA 1
ATOM 1518 C C . TYR A 1 193 ? -12.509 -6.577 15.553 1.00 95.69 193 TYR A C 1
ATOM 1520 O O . TYR A 1 193 ? -12.289 -7.127 16.641 1.00 95.69 193 TYR A O 1
ATOM 1528 N N . PRO A 1 194 ? -13.211 -5.434 15.461 1.00 95.06 194 PRO A N 1
ATOM 1529 C CA . PRO A 1 194 ? -13.868 -4.824 16.613 1.00 95.06 194 PRO A CA 1
ATOM 1530 C C . PRO A 1 194 ? -14.946 -5.751 17.193 1.00 95.06 194 PRO A C 1
ATOM 1532 O O . PRO A 1 194 ? -15.507 -6.599 16.496 1.00 95.06 194 PRO A O 1
ATOM 1535 N N . LYS A 1 195 ? -15.240 -5.602 18.484 1.00 95.00 195 LYS A N 1
ATOM 1536 C CA . LYS A 1 195 ? -16.318 -6.297 19.208 1.00 95.00 195 LYS A CA 1
ATOM 1537 C C . LYS A 1 195 ? -17.565 -5.431 19.363 1.00 95.00 195 LYS A C 1
ATOM 1539 O O . LYS A 1 195 ? -18.683 -5.949 19.367 1.00 95.00 195 LYS A O 1
ATOM 1544 N N . LEU A 1 196 ? -17.367 -4.130 19.514 1.00 94.81 196 LEU A N 1
ATOM 1545 C CA . LEU A 1 196 ? -18.392 -3.121 19.727 1.00 94.81 196 LEU A CA 1
ATOM 1546 C C . LEU A 1 196 ? -18.785 -2.461 18.405 1.00 94.81 196 LEU A C 1
ATOM 1548 O O . LEU A 1 196 ? -19.979 -2.402 18.102 1.00 94.81 196 LEU A O 1
ATOM 1552 N N . ALA A 1 197 ? -17.799 -2.032 17.611 1.00 92.19 197 ALA A N 1
ATOM 1553 C CA . ALA A 1 197 ? -18.002 -1.325 16.345 1.00 92.19 197 ALA A CA 1
ATOM 1554 C C . ALA A 1 197 ? -18.372 -2.280 15.191 1.00 92.19 197 ALA A C 1
ATOM 1556 O O . ALA A 1 197 ? -17.599 -2.509 14.263 1.00 92.19 197 ALA A O 1
ATOM 1557 N N . ILE A 1 198 ? -19.562 -2.885 15.271 1.00 91.56 198 ILE A N 1
ATOM 1558 C CA . ILE A 1 198 ? -20.099 -3.827 14.275 1.00 91.56 198 ILE A CA 1
ATOM 1559 C C . ILE A 1 198 ? -21.519 -3.407 13.881 1.00 91.56 198 ILE A C 1
ATOM 1561 O O . ILE A 1 198 ? -22.343 -3.138 14.761 1.00 91.56 198 ILE A O 1
ATOM 1565 N N . GLY A 1 199 ? -21.822 -3.438 12.579 1.00 87.00 199 GLY A N 1
ATOM 1566 C CA . GLY A 1 199 ? -23.144 -3.101 12.041 1.00 87.00 199 GLY A CA 1
ATOM 1567 C C . GLY A 1 199 ? -23.504 -1.646 12.332 1.00 87.00 199 GLY A C 1
ATOM 1568 O O . GLY A 1 199 ? -22.654 -0.772 12.220 1.00 87.00 199 GLY A O 1
ATOM 1569 N N . ASP A 1 200 ? -24.727 -1.400 12.799 1.00 86.00 200 ASP A N 1
ATOM 1570 C CA . ASP A 1 200 ? -25.226 -0.048 13.115 1.00 86.00 200 ASP A CA 1
ATOM 1571 C C . ASP A 1 200 ? -24.544 0.611 14.334 1.00 86.00 200 ASP A C 1
ATOM 1573 O O . ASP A 1 200 ? -24.916 1.707 14.752 1.00 86.00 200 ASP A O 1
ATOM 1577 N N . ARG A 1 201 ? -23.574 -0.073 14.954 1.00 79.44 201 ARG A N 1
ATOM 1578 C CA . ARG A 1 201 ? -22.781 0.430 16.088 1.00 79.44 201 ARG A CA 1
ATOM 1579 C C . ARG A 1 201 ? -21.390 0.934 15.676 1.00 79.44 201 ARG A C 1
ATOM 1581 O O . ARG A 1 201 ? -20.605 1.235 16.575 1.00 79.44 201 ARG A O 1
ATOM 1588 N N . ALA A 1 202 ? -21.090 0.950 14.374 1.00 74.81 202 ALA A N 1
ATOM 1589 C CA . ALA A 1 202 ? -19.798 1.300 13.776 1.00 74.81 202 ALA A CA 1
ATOM 1590 C C . ALA A 1 202 ? -19.821 2.638 13.022 1.00 74.81 202 ALA A C 1
ATOM 1592 O O . ALA A 1 202 ? -20.913 3.038 12.558 1.00 74.81 202 ALA A O 1
#

Radius of gyration: 19.26 Å; chains: 1; bounding box: 44×42×51 Å

Sequence (202 aa):
MRVCPDFFPASIISKLGLDTSVISSSIKHELKVSLDDTKREYYTIGIYYHVKDKYIPHSGSMDNNSGRRYDYGKFYASKACFDSDKNREKEASKRGSVGPFGLFVLASKGLEEETVVIFRNFKDPKSNSYVALMCSDHSRSSLVEQDLDKTTNGPFLNVNPAHDKLSLRTLIDHSIVECFGEEGKACITSRVYPKLAIGDRA

Foldseek 3Di:
DWDLKAKAKDFQVDPFGDDRPDDDPRIWMKIKTADPVVQFIAIFIFHADVVVRDTDGDPPQDPDPPHDGLAQANDHSDYDDHDPVDRDDDDDDDDDDDDFDWDFPLAFPVRQATWIWTWDKDADPPVRWIKIKTKTFQPRNAPDPPDDDRDMTIDIDGDHVVPDDKDWDWDDDFQWIWIAIPNSPYIYIGGGDYPQSGDPRD

Organism: NCBI:txid39325

pLDDT: mean 84.36, std 14.1, range [35.19, 96.62]

InterPro domains:
  IPR013189 Glycosyl hydrolase family 32, C-terminal [PF08244] (84-195)
  IPR013320 Concanavalin A-like lectin/glucanase domain superfamily [SSF49899] (95-195)
  IPR023296 Glycosyl hydrolase, five-bladed beta-propeller domain superfamily [SSF75005] (3-88)
  IPR050551 Plant Fructan Metabolism Enzymes [PTHR31953] (89-201)

Secondary structure (DSSP, 8-state):
-EEEEEEEEEESS-SSB--TT---TTEEEEEEEEETTTTEEEEEEEEEEGGGTEEEEPTT--SSTTSB-S-SSS--S------TT-------------SS-EEEES--TTSSS-EEEEEEEEE-TTT--EEEEEEEE-TTS-S--SS-----B--EEEE-TTTPPP-EEEEEETTEEEEEEGGGTEEEEEE---SSSSGGG-